Protein AF-0000000073997902 (afdb_homodimer)

Secondary structure (DSSP, 8-state):
--------PEEEEE--STHHHHHHHHTHHHHTTSEEEEEE---HHHHHHTTTS-EEEPPS--TT-HHHHHHHHHHHHHHHHHH--SEEEE--STTHHHHHHHHHHHT-EEEEE--TTSTTS--HHHHHHHHH-SEEEESSHHHHHHSTTPEE-----/--------PEEEEE--STHHHHHHHHTHHHHTTSEEEEEE---HHHHHHTTTS-EEEPPS--TT-HHHHHHHHHHHHHHHHHH--SEEEE--STTHHHHHHHHHHHT-EEEEE--TTSSSS--HHHHHHHHH-SEEEESSHHHHHHSTTPEE-----

Organism: NCBI:txid172042

Nearest PDB structures (foldseek):
  1nlm-assembly1_B  TM=8.136E-01  e=8.005E-07  Escherichia coli
  4xsu-assembly1_B  TM=6.916E-01  e=2.239E-04  Nostoc sp. PCC 7120 = FACHB-418
  6y6g-assembly1_A  TM=7.336E-01  e=2.902E-04  Salmonella enterica subsp. enterica serovar Typhimurium str. LT2
  7mi0-assembly1_A  TM=7.176E-01  e=9.308E-04  Rickettsia africae ESF-5
  5w8s-assembly1_A-2  TM=6.694E-01  e=1.206E-03  Escherichia coli BL21(DE3)

Radius of gyration: 21.23 Å; Cα contacts (8 Å, |Δi|>4): 592; chains: 2; bounding box: 56×63×50 Å

Sequence (314 aa):
MERLRKKPSKLLLVSSSGGHLKHLTATFDAWQNYERVWVSFKQPDVESALAEEKVYWAYYPTTRNVKNAIRNLFLAFKIFPRERPDVVVSAGAGVAVPFFVAAKLFRAKTLYIECYDRPTLPTMTGKMLYVLADDFNVQSDEQQKNFPDSRVIHPIFMERLRKKPSKLLLVSSSGGHLKHLTATFDAWQNYERVWVSFKQPDVESALAEEKVYWAYYPTTRNVKNAIRNLFLAFKIFPRERPDVVVSAGAGVAVPFFVAAKLFRAKTLYIECYDRPTLPTMTGKMLYVLADDFNVQSDEQQKNFPDSRVIHPIF

Foldseek 3Di:
DPPPPPQFAEEEEEAEDDPFVCLVVLVCVVDVPGHYEYEYAPDPRVCVSQVPHHYDHADPDQVVPVPSLVVLLVVLVVVCVVRVGQEYEGADDRSVLSNLVVCVVSVHAYAYEHACPPLQDDDPRLVNVLVSHPAYEYADPSNCVVVVVHHHDHDSD/DPPPPPQFAEEEEEAEDDPFVCLVVLCCVVDVPGHYEYEYAPDPRVCVSQVPHHYDHADPDQVVPVPSLVVLLVVLVVVCVVRVGQEYEGADDRSVLSNLVVCVVSVHAYAYEHACPPLQDQDPRLVNVLVSHPAYEYADPSNCVVVVVHHHDHDSD

pLDDT: mean 89.24, std 13.22, range [31.83, 98.75]

Structure (mmCIF, N/CA/C/O backbone):
data_AF-0000000073997902-model_v1
#
loop_
_entity.id
_entity.type
_entity.pdbx_description
1 polymer 'Polysaccharide biosynthesis protein CpsF'
#
loop_
_atom_site.group_PDB
_atom_site.id
_atom_site.type_symbol
_atom_site.label_atom_id
_atom_site.label_alt_id
_atom_site.label_comp_id
_atom_site.label_asym_id
_atom_site.label_entity_id
_atom_site.label_seq_id
_atom_site.pdbx_PDB_ins_code
_atom_site.Cartn_x
_atom_site.Cartn_y
_atom_site.Cartn_z
_atom_site.occupancy
_atom_site.B_iso_or_equiv
_atom_site.auth_seq_id
_atom_site.auth_comp_id
_atom_site.auth_asym_id
_atom_site.auth_atom_id
_atom_site.pdbx_PDB_model_num
ATOM 1 N N . MET A 1 1 ? 29.016 -34.5 -12.633 1 32.19 1 MET A N 1
ATOM 2 C CA . MET A 1 1 ? 28.828 -33.062 -12.367 1 32.19 1 MET A CA 1
ATOM 3 C C . MET A 1 1 ? 27.344 -32.75 -12.242 1 32.19 1 MET A C 1
ATOM 5 O O . MET A 1 1 ? 26.625 -32.656 -13.242 1 32.19 1 MET A O 1
ATOM 9 N N . GLU A 1 2 ? 26.531 -33.344 -11.328 1 35.31 2 GLU A N 1
ATOM 10 C CA . GLU A 1 2 ? 25.141 -33.562 -10.953 1 35.31 2 GLU A CA 1
ATOM 11 C C . GLU A 1 2 ? 24.344 -32.281 -10.961 1 35.31 2 GLU A C 1
ATOM 13 O O . GLU A 1 2 ? 24.75 -31.281 -10.359 1 35.31 2 GLU A O 1
ATOM 18 N N . ARG A 1 3 ? 23.734 -31.859 -12.125 1 37.12 3 ARG A N 1
ATOM 19 C CA . ARG A 1 3 ? 22.828 -30.719 -12.297 1 37.12 3 ARG A CA 1
ATOM 20 C C . ARG A 1 3 ? 22.062 -30.422 -11.008 1 37.12 3 ARG A C 1
ATOM 22 O O . ARG A 1 3 ? 21.359 -31.297 -10.484 1 37.12 3 ARG A O 1
ATOM 29 N N . LEU A 1 4 ? 22.641 -29.984 -9.953 1 45.25 4 LEU A N 1
ATOM 30 C CA . LEU A 1 4 ? 22.031 -29.625 -8.68 1 45.25 4 LEU A CA 1
ATOM 31 C C . LEU A 1 4 ? 20.562 -29.25 -8.859 1 45.25 4 LEU A C 1
ATOM 33 O O . LEU A 1 4 ? 20.266 -28.234 -9.5 1 45.25 4 LEU A O 1
ATOM 37 N N . ARG A 1 5 ? 19.672 -30.125 -9.078 1 45.62 5 ARG A N 1
ATOM 38 C CA . ARG A 1 5 ? 18.234 -30.172 -9.328 1 45.62 5 ARG A CA 1
ATOM 39 C C . ARG A 1 5 ? 17.516 -29.016 -8.641 1 45.62 5 ARG A C 1
ATOM 41 O O . ARG A 1 5 ? 17.5 -28.938 -7.41 1 45.62 5 ARG A O 1
ATOM 48 N N . LYS A 1 6 ? 17.578 -27.812 -9.078 1 50.47 6 LYS A N 1
ATOM 49 C CA . LYS A 1 6 ? 16.906 -26.609 -8.609 1 50.47 6 LYS A CA 1
ATOM 50 C C . LYS A 1 6 ? 15.5 -26.922 -8.133 1 50.47 6 LYS A C 1
ATOM 52 O O . LYS A 1 6 ? 14.75 -27.625 -8.805 1 50.47 6 LYS A O 1
ATOM 57 N N . LYS A 1 7 ? 15.312 -27.234 -6.789 1 54.41 7 LYS A N 1
ATOM 58 C CA . LYS A 1 7 ? 13.984 -27.438 -6.23 1 54.41 7 LYS A CA 1
ATOM 59 C C . LYS A 1 7 ? 12.938 -26.656 -7.02 1 54.41 7 LYS A C 1
ATOM 61 O O . LYS A 1 7 ? 13.172 -25.516 -7.41 1 54.41 7 LYS A O 1
ATOM 66 N N . PRO A 1 8 ? 12.031 -27.5 -7.512 1 64.19 8 PRO A N 1
ATOM 67 C CA . PRO A 1 8 ? 10.977 -26.828 -8.281 1 64.19 8 PRO A CA 1
ATOM 68 C C . PRO A 1 8 ? 10.438 -25.578 -7.586 1 64.19 8 PRO A C 1
ATOM 70 O O . PRO A 1 8 ? 10.359 -25.531 -6.355 1 64.19 8 PRO A O 1
ATOM 73 N N . SER A 1 9 ? 10.422 -24.5 -8.266 1 87.12 9 SER A N 1
ATOM 74 C CA . SER A 1 9 ? 9.898 -23.234 -7.758 1 87.12 9 SER A CA 1
ATOM 75 C C . SER A 1 9 ? 8.484 -23.391 -7.219 1 87.12 9 SER A C 1
ATOM 77 O O . SER A 1 9 ? 7.684 -24.156 -7.777 1 87.12 9 SER A O 1
ATOM 79 N N . LYS A 1 10 ? 8.25 -23.062 -6 1 96.88 10 LYS A N 1
ATOM 80 C CA . LYS A 1 10 ? 6.922 -23.078 -5.395 1 96.88 10 LYS A CA 1
ATOM 81 C C . LYS A 1 10 ? 6.203 -21.75 -5.605 1 96.88 10 LYS A C 1
ATOM 83 O O . LYS A 1 10 ? 6.785 -20.688 -5.387 1 96.88 10 LYS A O 1
ATOM 88 N N . LEU A 1 11 ? 4.945 -21.859 -6.051 1 97.38 11 LEU A N 1
ATOM 89 C CA . LEU A 1 11 ? 4.117 -20.703 -6.324 1 97.38 11 LEU A CA 1
ATOM 90 C C . LEU A 1 11 ? 3.104 -20.469 -5.207 1 97.38 11 LEU A C 1
ATOM 92 O O . LEU A 1 11 ? 2.516 -21.438 -4.699 1 97.38 11 LEU A O 1
ATOM 96 N N . LEU A 1 12 ? 2.996 -19.297 -4.828 1 98.25 12 LEU A N 1
ATOM 97 C CA . LEU A 1 12 ? 1.842 -18.859 -4.047 1 98.25 12 LEU A CA 1
ATOM 98 C C . LEU A 1 12 ? 0.856 -18.094 -4.922 1 98.25 12 LEU A C 1
ATOM 100 O O . LEU A 1 12 ? 1.152 -16.969 -5.367 1 98.25 12 LEU A O 1
ATOM 104 N N . LEU A 1 13 ? -0.24 -18.719 -5.18 1 97.75 13 LEU A N 1
ATOM 105 C CA . LEU A 1 13 ? -1.281 -18.094 -5.992 1 97.75 13 LEU A CA 1
ATOM 106 C C . LEU A 1 13 ? -2.33 -17.422 -5.109 1 97.75 13 LEU A C 1
ATOM 108 O O . LEU A 1 13 ? -2.939 -18.078 -4.258 1 97.75 13 LEU A O 1
ATOM 112 N N . VAL A 1 14 ? -2.502 -16.109 -5.297 1 98.12 14 VAL A N 1
ATOM 113 C CA . VAL A 1 14 ? -3.408 -15.328 -4.457 1 98.12 14 VAL A CA 1
ATOM 114 C C . VAL A 1 14 ? -4.539 -14.758 -5.309 1 98.12 14 VAL A C 1
ATOM 116 O O . VAL A 1 14 ? -4.293 -14.062 -6.297 1 98.12 14 VAL A O 1
ATOM 119 N N . SER A 1 15 ? -5.734 -15.047 -4.949 1 95.75 15 SER A N 1
ATOM 120 C CA . SER A 1 15 ? -6.852 -14.562 -5.758 1 95.75 15 SER A CA 1
ATOM 121 C C . SER A 1 15 ? -8.109 -14.383 -4.91 1 95.75 15 SER A C 1
ATOM 123 O O . SER A 1 15 ? -8.297 -15.094 -3.918 1 95.75 15 SER A O 1
ATOM 125 N N . SER A 1 16 ? -8.891 -13.375 -5.375 1 94.44 16 SER A N 1
ATOM 126 C CA . SER A 1 16 ? -10.266 -13.352 -4.895 1 94.44 16 SER A CA 1
ATOM 127 C C . SER A 1 16 ? -11.133 -14.352 -5.645 1 94.44 16 SER A C 1
ATOM 129 O O . SER A 1 16 ? -10.617 -15.219 -6.355 1 94.44 16 SER A O 1
ATOM 131 N N . SER A 1 17 ? -12.422 -14.297 -5.426 1 94.25 17 SER A N 1
ATOM 132 C CA . SER A 1 17 ? -13.359 -15.18 -6.113 1 94.25 17 SER A CA 1
ATOM 133 C C . SER A 1 17 ? -13.719 -14.641 -7.492 1 94.25 17 SER A C 1
ATOM 135 O O . SER A 1 17 ? -13.188 -13.617 -7.922 1 94.25 17 SER A O 1
ATOM 137 N N . GLY A 1 18 ? -14.492 -15.367 -8.25 1 92.44 18 GLY A N 1
ATOM 138 C CA . GLY A 1 18 ? -15.07 -14.867 -9.477 1 92.44 18 GLY A CA 1
ATOM 139 C C . GLY A 1 18 ? -14.07 -14.75 -10.609 1 92.44 18 GLY A C 1
ATOM 140 O O . GLY A 1 18 ? -13.336 -15.703 -10.898 1 92.44 18 GLY A O 1
ATOM 141 N N . GLY A 1 19 ? -14.117 -13.625 -11.281 1 90.5 19 GLY A N 1
ATOM 142 C CA . GLY A 1 19 ? -13.281 -13.391 -12.453 1 90.5 19 GLY A CA 1
ATOM 143 C C . GLY A 1 19 ? -11.797 -13.469 -12.148 1 90.5 19 GLY A C 1
ATOM 144 O O . GLY A 1 19 ? -11.016 -13.969 -12.961 1 90.5 19 GLY A O 1
ATOM 145 N N . HIS A 1 20 ? -11.398 -12.984 -11.008 1 91.69 20 HIS A N 1
ATOM 146 C CA . HIS A 1 20 ? -9.992 -13.039 -10.617 1 91.69 20 HIS A CA 1
ATOM 147 C C . HIS A 1 20 ? -9.516 -14.484 -10.469 1 91.69 20 HIS A C 1
ATOM 149 O O . HIS A 1 20 ? -8.406 -14.82 -10.891 1 91.69 20 HIS A O 1
ATOM 155 N N . LEU A 1 21 ? -10.305 -15.281 -9.898 1 94.56 21 LEU A N 1
ATOM 156 C CA . LEU A 1 21 ? -9.992 -16.703 -9.781 1 94.56 21 LEU A CA 1
ATOM 157 C C . LEU A 1 21 ? -9.914 -17.344 -11.156 1 94.56 21 LEU A C 1
ATOM 159 O O . LEU A 1 21 ? -8.992 -18.125 -11.43 1 94.56 21 LEU A O 1
ATOM 163 N N . LYS A 1 22 ? -10.836 -16.969 -11.984 1 92.69 22 LYS A N 1
ATOM 164 C CA . LYS A 1 22 ? -10.883 -17.547 -13.328 1 92.69 22 LYS A CA 1
ATOM 165 C C . LYS A 1 22 ? -9.633 -17.203 -14.125 1 92.69 22 LYS A C 1
ATOM 167 O O . LYS A 1 22 ? -9.133 -18.016 -14.898 1 92.69 22 LYS A O 1
ATOM 172 N N . HIS A 1 23 ? -9.125 -16.062 -13.969 1 92 23 HIS A N 1
ATOM 173 C CA . HIS A 1 23 ? -7.902 -15.648 -14.656 1 92 23 HIS A CA 1
ATOM 174 C C . HIS A 1 23 ? -6.738 -16.562 -14.297 1 92 23 HIS A C 1
ATOM 176 O O . HIS A 1 23 ? -5.969 -16.969 -15.18 1 92 23 HIS A O 1
ATOM 182 N N . LEU A 1 24 ? -6.605 -16.906 -12.984 1 92.94 24 LEU A N 1
ATOM 183 C CA . LEU A 1 24 ? -5.488 -17.734 -12.547 1 92.94 24 LEU A CA 1
ATOM 184 C C . LEU A 1 24 ? -5.73 -19.203 -12.898 1 92.94 24 LEU A C 1
ATOM 186 O O . LEU A 1 24 ? -4.797 -19.922 -13.266 1 92.94 24 LEU A O 1
ATOM 190 N N . THR A 1 25 ? -6.977 -19.609 -12.852 1 92.44 25 THR A N 1
ATOM 191 C CA . THR A 1 25 ? -7.258 -21 -13.156 1 92.44 25 THR A CA 1
ATOM 192 C C . THR A 1 25 ? -7.191 -21.25 -14.656 1 92.44 25 THR A C 1
ATOM 194 O O . THR A 1 25 ? -6.844 -22.359 -15.094 1 92.44 25 THR A O 1
ATOM 197 N N . ALA A 1 26 ? -7.473 -20.188 -15.406 1 89.38 26 ALA A N 1
ATOM 198 C CA . ALA A 1 26 ? -7.41 -20.312 -16.859 1 89.38 26 ALA A CA 1
ATOM 199 C C . ALA A 1 26 ? -5.969 -20.453 -17.344 1 89.38 26 ALA A C 1
ATOM 201 O O . ALA A 1 26 ? -5.723 -20.922 -18.453 1 89.38 26 ALA A O 1
ATOM 202 N N . THR A 1 27 ? -5.059 -20 -16.562 1 84.5 27 THR A N 1
ATOM 203 C CA . THR A 1 27 ? -3.646 -20.125 -16.922 1 84.5 27 THR A CA 1
ATOM 204 C C . THR A 1 27 ? -3.006 -21.312 -16.203 1 84.5 27 THR A C 1
ATOM 206 O O . THR A 1 27 ? -1.801 -21.312 -15.945 1 84.5 27 THR A O 1
ATOM 209 N N . PHE A 1 28 ? -3.762 -22.203 -15.906 1 80.81 28 PHE A N 1
ATOM 210 C CA . PHE A 1 28 ? -3.389 -23.391 -15.156 1 80.81 28 PHE A CA 1
ATOM 211 C C . PHE A 1 28 ? -2.201 -24.094 -15.812 1 80.81 28 PHE A C 1
ATOM 213 O O . PHE A 1 28 ? -1.287 -24.547 -15.125 1 80.81 28 PHE A O 1
ATOM 220 N N . ASP A 1 29 ? -2.168 -24.078 -17.078 1 81.94 29 ASP A N 1
ATOM 221 C CA . ASP A 1 29 ? -1.118 -24.766 -17.812 1 81.94 29 ASP A CA 1
ATOM 222 C C . ASP A 1 29 ? 0.25 -24.156 -17.547 1 81.94 29 ASP A C 1
ATOM 224 O O . ASP A 1 29 ? 1.272 -24.828 -17.609 1 81.94 29 ASP A O 1
ATOM 228 N N . ALA A 1 30 ? 0.181 -22.938 -17.141 1 80.69 30 ALA A N 1
ATOM 229 C CA . ALA A 1 30 ? 1.434 -22.219 -16.922 1 80.69 30 ALA A CA 1
ATOM 230 C C . ALA A 1 30 ? 2.064 -22.625 -15.594 1 80.69 30 ALA A C 1
ATOM 232 O O . ALA A 1 30 ? 3.275 -22.484 -15.398 1 80.69 30 ALA A O 1
ATOM 233 N N . TRP A 1 31 ? 1.226 -23.172 -14.719 1 81.31 31 TRP A N 1
ATOM 234 C CA . TRP A 1 31 ? 1.831 -23.391 -13.414 1 81.31 31 TRP A CA 1
ATOM 235 C C . TRP A 1 31 ? 1.449 -24.766 -12.867 1 81.31 31 TRP A C 1
ATOM 237 O O . TRP A 1 31 ? 1.813 -25.125 -11.742 1 81.31 31 TRP A O 1
ATOM 247 N N . GLN A 1 32 ? 0.83 -25.562 -13.617 1 82.31 32 GLN A N 1
ATOM 248 C CA . GLN A 1 32 ? 0.367 -26.859 -13.133 1 82.31 32 GLN A CA 1
ATOM 249 C C . GLN A 1 32 ? 1.541 -27.734 -12.711 1 82.31 32 GLN A C 1
ATOM 251 O O . GLN A 1 32 ? 1.395 -28.609 -11.852 1 82.31 32 GLN A O 1
ATOM 256 N N . ASN A 1 33 ? 2.701 -27.453 -13.195 1 85.62 33 ASN A N 1
ATOM 257 C CA . ASN A 1 33 ? 3.85 -28.297 -12.898 1 85.62 33 ASN A CA 1
ATOM 258 C C . ASN A 1 33 ? 4.652 -27.766 -11.719 1 85.62 33 ASN A C 1
ATOM 260 O O . ASN A 1 33 ? 5.629 -28.375 -11.289 1 85.62 33 ASN A O 1
ATOM 264 N N . TYR A 1 34 ? 4.227 -26.766 -11.227 1 90.88 34 TYR A N 1
ATOM 265 C CA . TYR A 1 34 ? 4.887 -26.203 -10.055 1 90.88 34 TYR A CA 1
ATOM 266 C C . TYR A 1 34 ? 4.219 -26.672 -8.773 1 90.88 34 TYR A C 1
ATOM 268 O O . TYR A 1 34 ? 3.02 -26.969 -8.758 1 90.88 34 TYR A O 1
ATOM 276 N N . GLU A 1 35 ? 5.094 -26.875 -7.832 1 94.81 35 GLU A N 1
ATOM 277 C CA . GLU A 1 35 ? 4.473 -26.859 -6.512 1 94.81 35 GLU A CA 1
ATOM 278 C C . GLU A 1 35 ? 3.736 -25.547 -6.262 1 94.81 35 GLU A C 1
ATOM 280 O O . GLU A 1 35 ? 4.219 -24.469 -6.637 1 94.81 35 GLU A O 1
ATOM 285 N N . ARG A 1 36 ? 2.494 -25.734 -5.723 1 95.62 36 ARG A N 1
ATOM 286 C CA . ARG A 1 36 ? 1.741 -24.5 -5.566 1 95.62 36 ARG A CA 1
ATOM 287 C C . ARG A 1 36 ? 0.861 -24.547 -4.32 1 95.62 36 ARG A C 1
ATOM 289 O O . ARG A 1 36 ? 0.484 -25.625 -3.863 1 95.62 36 ARG A O 1
ATOM 296 N N . VAL A 1 37 ? 0.649 -23.391 -3.812 1 97.5 37 VAL A N 1
ATOM 297 C CA . VAL A 1 37 ? -0.318 -23.172 -2.742 1 97.5 37 VAL A CA 1
ATOM 298 C C . VAL A 1 37 ? -1.174 -21.953 -3.068 1 97.5 37 VAL A C 1
ATOM 300 O O . VAL A 1 37 ? -0.708 -21.016 -3.723 1 97.5 37 VAL A O 1
ATOM 303 N N . TRP A 1 38 ? -2.412 -22.016 -2.592 1 97.88 38 TRP A N 1
ATOM 304 C CA . TRP A 1 38 ? -3.355 -20.953 -2.904 1 97.88 38 TRP A CA 1
ATOM 305 C C . TRP A 1 38 ? -3.725 -20.172 -1.65 1 97.88 38 TRP A C 1
ATOM 307 O O . TRP A 1 38 ? -3.719 -20.719 -0.544 1 97.88 38 TRP A O 1
ATOM 317 N N . VAL A 1 39 ? -4 -18.922 -1.851 1 98.69 39 VAL A N 1
ATOM 318 C CA . VAL A 1 39 ? -4.691 -18.094 -0.874 1 98.69 39 VAL A CA 1
ATOM 319 C C . VAL A 1 39 ? -5.934 -17.469 -1.512 1 98.69 39 VAL A C 1
ATOM 321 O O . VAL A 1 39 ? -5.848 -16.844 -2.574 1 98.69 39 VAL A O 1
ATOM 324 N N . SER A 1 40 ? -7.027 -17.672 -0.916 1 98.38 40 SER A N 1
ATOM 325 C CA . SER A 1 40 ? -8.273 -17.109 -1.413 1 98.38 40 SER A CA 1
ATOM 326 C C . SER A 1 40 ? -9.328 -17.031 -0.314 1 98.38 40 SER A C 1
ATOM 328 O O . SER A 1 40 ? -9 -17.094 0.873 1 98.38 40 SER A O 1
ATOM 330 N N . PHE A 1 41 ? -10.586 -16.719 -0.723 1 98.12 41 PHE A N 1
ATOM 331 C CA . PHE A 1 41 ? -11.695 -16.625 0.225 1 98.12 41 PHE A CA 1
ATOM 332 C C . PHE A 1 41 ? -12.484 -17.922 0.259 1 98.12 41 PHE A C 1
ATOM 334 O O . PHE A 1 41 ? -12.727 -18.531 -0.783 1 98.12 41 PHE A O 1
ATOM 341 N N . LYS A 1 42 ? -12.883 -18.203 1.438 1 97.75 42 LYS A N 1
ATOM 342 C CA . LYS A 1 42 ? -13.688 -19.422 1.574 1 97.75 42 LYS A CA 1
ATOM 343 C C . LYS A 1 42 ? -15.109 -19.188 1.059 1 97.75 42 LYS A C 1
ATOM 345 O O . LYS A 1 42 ? -16.016 -18.906 1.838 1 97.75 42 LYS A O 1
ATOM 350 N N . GLN A 1 43 ? -15.305 -19.25 -0.164 1 97.19 43 GLN A N 1
ATOM 351 C CA . GLN A 1 43 ? -16.578 -19.125 -0.861 1 97.19 43 GLN A CA 1
ATOM 352 C C . GLN A 1 43 ? -16.859 -20.359 -1.709 1 97.19 43 GLN A C 1
ATOM 354 O O . GLN A 1 43 ? -15.938 -21.062 -2.139 1 97.19 43 GLN A O 1
ATOM 359 N N . PRO A 1 44 ? -18.109 -20.641 -1.885 1 96.56 44 PRO A N 1
ATOM 360 C CA . PRO A 1 44 ? -18.469 -21.891 -2.561 1 96.56 44 PRO A CA 1
ATOM 361 C C . PRO A 1 44 ? -17.781 -22.062 -3.914 1 96.56 44 PRO A C 1
ATOM 363 O O . PRO A 1 44 ? -17.297 -23.141 -4.234 1 96.56 44 PRO A O 1
ATOM 366 N N . ASP A 1 45 ? -17.766 -21.062 -4.711 1 95.75 45 ASP A N 1
ATOM 367 C CA . ASP A 1 45 ? -17.141 -21.141 -6.031 1 95.75 45 ASP A CA 1
ATOM 368 C C . ASP A 1 45 ? -15.648 -21.406 -5.922 1 95.75 45 ASP A C 1
ATOM 370 O O . ASP A 1 45 ? -15.078 -22.156 -6.719 1 95.75 45 ASP A O 1
ATOM 374 N N . VAL A 1 46 ? -15.039 -20.812 -4.973 1 97.56 46 VAL A N 1
ATOM 375 C CA . VAL A 1 46 ? -13.609 -20.969 -4.766 1 97.56 46 VAL A CA 1
ATOM 376 C C . VAL A 1 46 ? -13.32 -22.391 -4.254 1 97.56 46 VAL A C 1
ATOM 378 O O . VAL A 1 46 ? -12.422 -23.062 -4.758 1 97.56 46 VAL A O 1
ATOM 381 N N . GLU A 1 47 ? -14.102 -22.812 -3.271 1 97.88 47 GLU A N 1
ATOM 382 C CA . GLU A 1 47 ? -13.93 -24.156 -2.709 1 97.88 47 GLU A CA 1
ATOM 383 C C . GLU A 1 47 ? -14.055 -25.219 -3.785 1 97.88 47 GLU A C 1
ATOM 385 O O . GLU A 1 47 ? -13.305 -26.203 -3.787 1 97.88 47 GLU A O 1
ATOM 390 N N . SER A 1 48 ? -14.969 -24.969 -4.609 1 97 48 SER A N 1
ATOM 391 C CA . SER A 1 48 ? -15.18 -25.922 -5.691 1 97 48 SER A CA 1
ATOM 392 C C . SER A 1 48 ? -14.023 -25.906 -6.68 1 97 48 SER A C 1
ATOM 394 O O . SER A 1 48 ? -13.516 -26.969 -7.066 1 97 48 SER A O 1
ATOM 396 N N . ALA A 1 49 ? -13.609 -24.812 -7.102 1 96.06 49 ALA A N 1
ATOM 397 C CA . ALA A 1 49 ? -12.57 -24.656 -8.117 1 96.06 49 ALA A CA 1
ATOM 398 C C . ALA A 1 49 ? -11.227 -25.156 -7.613 1 96.06 49 ALA A C 1
ATOM 400 O O . ALA A 1 49 ? -10.414 -25.672 -8.391 1 96.06 49 ALA A O 1
ATOM 401 N N . LEU A 1 50 ? -11.047 -25.031 -6.262 1 96.81 50 LEU A N 1
ATOM 402 C CA . LEU A 1 50 ? -9.742 -25.359 -5.695 1 96.81 50 LEU A CA 1
ATOM 403 C C . LEU A 1 50 ? -9.828 -26.578 -4.793 1 96.81 50 LEU A C 1
ATOM 405 O O . LEU A 1 50 ? -9.055 -26.719 -3.844 1 96.81 50 LEU A O 1
ATOM 409 N N . ALA A 1 51 ? -10.719 -27.453 -5.094 1 96.62 51 ALA A N 1
ATOM 410 C CA . ALA A 1 51 ? -11.023 -28.609 -4.25 1 96.62 51 ALA A CA 1
ATOM 411 C C . ALA A 1 51 ? -9.805 -29.516 -4.094 1 96.62 51 ALA A C 1
ATOM 413 O O . ALA A 1 51 ? -9.617 -30.125 -3.045 1 96.62 51 ALA A O 1
ATOM 414 N N . GLU A 1 52 ? -8.87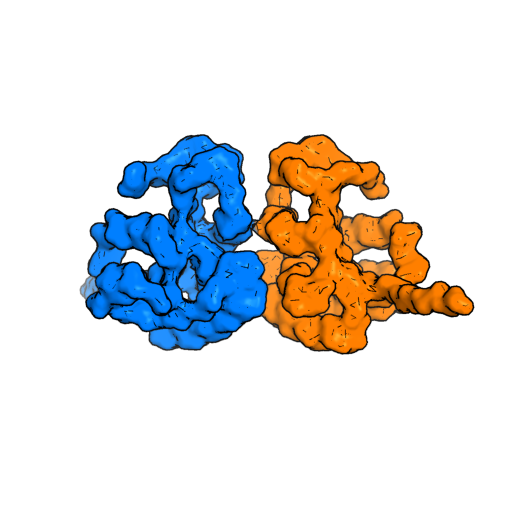5 -29.594 -5.047 1 94.5 52 GLU A N 1
ATOM 415 C CA . GLU A 1 52 ? -7.734 -30.5 -5.02 1 94.5 52 GLU A CA 1
ATOM 416 C C . GLU A 1 52 ? -6.438 -29.734 -4.734 1 94.5 52 GLU A C 1
ATOM 418 O O . GLU A 1 52 ? -5.344 -30.281 -4.934 1 94.5 52 GLU A O 1
ATOM 423 N N . GLU A 1 53 ? -6.586 -28.531 -4.379 1 96.62 53 GLU A N 1
ATOM 424 C CA . GLU A 1 53 ? -5.422 -27.672 -4.137 1 96.62 53 GLU A CA 1
ATOM 425 C C . GLU A 1 53 ? -5.223 -27.422 -2.643 1 96.62 53 GLU A C 1
ATOM 427 O O . GLU A 1 53 ? -6.16 -27.562 -1.854 1 96.62 53 GLU A O 1
ATOM 432 N N . LYS A 1 54 ? -4.043 -27.188 -2.262 1 97.38 54 LYS A N 1
ATOM 433 C CA . LYS A 1 54 ? -3.779 -26.672 -0.923 1 97.38 54 LYS A CA 1
ATOM 434 C C . LYS A 1 54 ? -4.125 -25.188 -0.834 1 97.38 54 LYS A C 1
ATOM 436 O O . LYS A 1 54 ? -3.555 -24.359 -1.557 1 97.38 54 LYS A O 1
ATOM 441 N N . VAL A 1 55 ? -5.047 -24.844 0.094 1 98.5 55 VAL A N 1
ATOM 442 C CA . VAL A 1 55 ? -5.555 -23.469 0.122 1 98.5 55 VAL A CA 1
ATOM 443 C C . VAL A 1 55 ? -5.492 -22.938 1.548 1 98.5 55 VAL A C 1
ATOM 445 O O . VAL A 1 55 ? -5.875 -23.625 2.498 1 98.5 55 VAL A O 1
ATOM 448 N N . TYR A 1 56 ? -4.969 -21.812 1.735 1 98.75 56 TYR A N 1
ATOM 449 C CA . TYR A 1 56 ? -5.156 -21 2.932 1 98.75 56 TYR A CA 1
ATOM 450 C C . TYR A 1 56 ? -6.285 -19.984 2.736 1 98.75 56 TYR A C 1
ATOM 452 O O . TYR A 1 56 ? -6.359 -19.328 1.699 1 98.75 56 TYR A O 1
ATOM 460 N N . TRP A 1 57 ? -7.09 -19.859 3.68 1 98.75 57 TRP A N 1
ATOM 461 C CA . TRP A 1 57 ? -8.242 -18.984 3.564 1 98.75 57 TRP A CA 1
ATOM 462 C C . TRP A 1 57 ? -7.945 -17.609 4.16 1 98.75 57 TRP A C 1
ATOM 464 O O . TRP A 1 57 ? -7.66 -17.484 5.352 1 98.75 57 TRP A O 1
ATOM 474 N N . ALA A 1 58 ? -8.055 -16.625 3.33 1 98.44 58 ALA A N 1
ATOM 475 C CA . ALA A 1 58 ? -7.816 -15.242 3.752 1 98.44 58 ALA A CA 1
ATOM 476 C C . ALA A 1 58 ? -9.07 -14.633 4.375 1 98.44 58 ALA A C 1
ATOM 478 O O . ALA A 1 58 ? -10.172 -15.164 4.203 1 98.44 58 ALA A O 1
ATOM 479 N N . TYR A 1 59 ? -8.852 -13.539 5.086 1 97.94 59 TYR A N 1
ATOM 480 C CA . TYR A 1 59 ? -9.961 -12.797 5.676 1 97.94 59 TYR A CA 1
ATOM 481 C C . TYR A 1 59 ? -10.703 -11.992 4.617 1 97.94 59 TYR A C 1
ATOM 483 O O . TYR A 1 59 ? -10.086 -11.258 3.84 1 97.94 59 TYR A O 1
ATOM 491 N N . TYR A 1 60 ? -11.961 -12.141 4.527 1 95.5 60 TYR A N 1
ATOM 492 C CA . TYR A 1 60 ? -12.844 -11.508 3.551 1 95.5 60 TYR A CA 1
ATOM 493 C C . TYR A 1 60 ? -13.742 -10.469 4.219 1 95.5 60 TYR A C 1
ATOM 495 O O . TYR A 1 60 ? -14.211 -10.68 5.34 1 95.5 60 TYR A O 1
ATOM 503 N N . PRO A 1 61 ? -14.047 -9.367 3.533 1 92.44 61 PRO A N 1
ATOM 504 C CA . PRO A 1 61 ? -13.477 -8.867 2.283 1 92.44 61 PRO A CA 1
ATOM 505 C C . PRO A 1 61 ? -12.195 -8.062 2.5 1 92.44 61 PRO A C 1
ATOM 507 O O . PRO A 1 61 ? -11.945 -7.57 3.604 1 92.44 61 PRO A O 1
ATOM 510 N N . THR A 1 62 ? -11.32 -8.078 1.498 1 91.38 62 THR A N 1
ATOM 511 C CA . THR A 1 62 ? -10.094 -7.309 1.648 1 91.38 62 THR A CA 1
ATOM 512 C C . THR A 1 62 ? -10.172 -6.004 0.859 1 91.38 62 THR A C 1
ATOM 514 O O . THR A 1 62 ? -9.484 -5.031 1.188 1 91.38 62 THR A O 1
ATOM 517 N N . THR A 1 63 ? -10.953 -5.988 -0.17 1 83.12 63 THR A N 1
ATOM 518 C CA . THR A 1 63 ? -11.086 -4.781 -0.975 1 83.12 63 THR A CA 1
ATOM 519 C C . THR A 1 63 ? -11.648 -3.633 -0.138 1 83.12 63 THR A C 1
ATOM 521 O O . THR A 1 63 ? -12.695 -3.777 0.498 1 83.12 63 THR A O 1
ATOM 524 N N . ARG A 1 64 ? -10.891 -2.561 -0.118 1 80.38 64 ARG A N 1
ATOM 525 C CA . ARG A 1 64 ? -11.266 -1.354 0.611 1 80.38 64 ARG A CA 1
ATOM 526 C C . ARG A 1 64 ? -11.461 -1.648 2.096 1 80.38 64 ARG A C 1
ATOM 528 O O . ARG A 1 64 ? -12.258 -0.995 2.764 1 80.38 64 ARG A O 1
ATOM 535 N N . ASN A 1 65 ? -10.914 -2.748 2.545 1 91.06 65 ASN A N 1
ATOM 536 C CA . ASN A 1 65 ? -10.953 -3.127 3.953 1 91.06 65 ASN A CA 1
ATOM 537 C C . ASN A 1 65 ? -9.555 -3.244 4.547 1 91.06 65 ASN A C 1
ATOM 539 O O . ASN A 1 65 ? -8.945 -4.316 4.508 1 91.06 65 ASN A O 1
ATOM 543 N N . VAL A 1 66 ? -9.156 -2.184 5.176 1 91.56 66 VAL A N 1
ATOM 544 C CA . VAL A 1 66 ? -7.789 -2.082 5.672 1 91.56 66 VAL A CA 1
ATOM 545 C C . VAL A 1 66 ? -7.594 -3.037 6.848 1 91.56 66 VAL A C 1
ATOM 547 O O . VAL A 1 66 ? -6.527 -3.643 6.992 1 91.56 66 VAL A O 1
ATOM 550 N N . LYS A 1 67 ? -8.633 -3.141 7.648 1 94.25 67 LYS A N 1
ATOM 551 C CA . LYS A 1 67 ? -8.555 -4.059 8.781 1 94.25 67 LYS A CA 1
ATOM 552 C C . LYS A 1 67 ? -8.234 -5.477 8.32 1 94.25 67 LYS A C 1
ATOM 554 O O . LYS A 1 67 ? -7.297 -6.102 8.82 1 94.25 67 LYS A O 1
ATOM 559 N N . ASN A 1 68 ? -8.953 -5.895 7.352 1 96.75 68 ASN A N 1
ATOM 560 C CA . ASN A 1 68 ? -8.734 -7.246 6.844 1 96.75 68 ASN A CA 1
ATOM 561 C C . ASN A 1 68 ? -7.434 -7.336 6.051 1 96.75 68 ASN A C 1
ATOM 563 O O . ASN A 1 68 ? -6.793 -8.391 6.012 1 96.75 68 ASN A O 1
ATOM 567 N N . ALA A 1 69 ? -7.012 -6.207 5.398 1 95.25 69 ALA A N 1
ATOM 568 C CA . ALA A 1 69 ? -5.711 -6.195 4.73 1 95.25 69 ALA A CA 1
ATOM 569 C C . ALA A 1 69 ? -4.582 -6.438 5.727 1 95.25 69 ALA A C 1
ATOM 571 O O . ALA A 1 69 ? -3.654 -7.199 5.453 1 95.25 69 ALA A O 1
ATOM 572 N N . ILE A 1 70 ? -4.711 -5.867 6.879 1 94.88 70 ILE A N 1
ATOM 573 C CA . ILE A 1 70 ? -3.697 -6.016 7.922 1 94.88 70 ILE A CA 1
ATOM 574 C C . ILE A 1 70 ? -3.73 -7.438 8.477 1 94.88 70 ILE A C 1
ATOM 576 O O . ILE A 1 70 ? -2.684 -8.055 8.672 1 94.88 70 ILE A O 1
ATOM 580 N N . ARG A 1 71 ? -4.898 -7.938 8.703 1 97 71 ARG A N 1
ATOM 581 C CA . ARG A 1 71 ? -5.02 -9.32 9.148 1 97 71 ARG A CA 1
ATOM 582 C C . ARG A 1 71 ? -4.395 -10.281 8.141 1 97 71 ARG A C 1
ATOM 584 O O . ARG A 1 71 ? -3.736 -11.25 8.523 1 97 71 ARG A O 1
ATOM 591 N N . ASN A 1 72 ? -4.648 -10 6.898 1 98.12 72 ASN A N 1
ATOM 592 C CA . ASN A 1 72 ? -4.109 -10.867 5.855 1 98.12 72 ASN A CA 1
ATOM 593 C C . ASN A 1 72 ? -2.596 -10.703 5.723 1 98.12 72 ASN A C 1
ATOM 595 O O . ASN A 1 72 ? -1.91 -11.617 5.262 1 98.12 72 ASN A O 1
ATOM 599 N N . LEU A 1 73 ? -2.08 -9.547 6.082 1 97.19 73 LEU A N 1
ATOM 600 C CA . LEU A 1 73 ? -0.629 -9.406 6.164 1 97.19 73 LEU A CA 1
ATOM 601 C C . LEU A 1 73 ? -0.049 -10.352 7.211 1 97.19 73 LEU A C 1
ATOM 603 O O . LEU A 1 73 ? 0.97 -11 6.973 1 97.19 73 LEU A O 1
ATOM 607 N N . PHE A 1 74 ? -0.706 -10.453 8.312 1 97 74 PHE A N 1
ATOM 608 C CA . PHE A 1 74 ? -0.262 -11.367 9.352 1 97 74 PHE A CA 1
ATOM 609 C C . PHE A 1 74 ? -0.402 -12.82 8.898 1 97 74 PHE A C 1
ATOM 611 O O . PHE A 1 74 ? 0.439 -13.656 9.219 1 97 74 PHE A O 1
ATOM 618 N N . LEU A 1 75 ? -1.483 -13.023 8.164 1 98.5 75 LEU A N 1
ATOM 619 C CA . LEU A 1 75 ? -1.639 -14.352 7.582 1 98.5 75 LEU A CA 1
ATOM 620 C C . LEU A 1 75 ? -0.478 -14.664 6.645 1 98.5 75 LEU A C 1
ATOM 622 O O . LEU A 1 75 ? 0.059 -15.773 6.672 1 98.5 75 LEU A O 1
ATOM 626 N N . ALA A 1 76 ? -0.097 -13.703 5.855 1 98.62 76 ALA A N 1
ATOM 627 C CA . ALA A 1 76 ? 1.042 -13.875 4.957 1 98.62 76 ALA A CA 1
ATOM 628 C C . ALA A 1 76 ? 2.312 -14.195 5.738 1 98.62 76 ALA A C 1
ATOM 630 O O . ALA A 1 76 ? 3.082 -15.078 5.352 1 98.62 76 ALA A O 1
ATOM 631 N N . PHE A 1 77 ? 2.525 -13.578 6.887 1 97.44 77 PHE A N 1
ATOM 632 C CA . PHE A 1 77 ? 3.713 -13.773 7.711 1 97.44 77 PHE A CA 1
ATOM 633 C C . PHE A 1 77 ? 3.732 -15.18 8.297 1 97.44 77 PHE A C 1
ATOM 635 O O . PHE A 1 77 ? 4.797 -15.711 8.625 1 97.44 77 PHE A O 1
ATOM 642 N N . LYS A 1 78 ? 2.59 -15.703 8.398 1 98.25 78 LYS A N 1
ATOM 643 C CA . LYS A 1 78 ? 2.502 -17.078 8.859 1 98.25 78 LYS A CA 1
ATOM 644 C C . LYS A 1 78 ? 2.77 -18.062 7.727 1 98.25 78 LYS A C 1
ATOM 646 O O . LYS A 1 78 ? 3.436 -19.078 7.922 1 98.25 78 LYS A O 1
ATOM 651 N N . ILE A 1 79 ? 2.334 -17.75 6.527 1 98.62 79 ILE A N 1
ATOM 652 C CA . ILE A 1 79 ? 2.365 -18.656 5.383 1 98.62 79 ILE A CA 1
ATOM 653 C C . ILE A 1 79 ? 3.773 -18.688 4.793 1 98.62 79 ILE A C 1
ATOM 655 O O . ILE A 1 79 ? 4.277 -19.766 4.438 1 98.62 79 ILE A O 1
ATOM 659 N N . PHE A 1 80 ? 4.43 -17.578 4.691 1 98.44 80 PHE A N 1
ATOM 660 C CA . PHE A 1 80 ? 5.68 -17.453 3.949 1 98.44 80 PHE A CA 1
ATOM 661 C C . PHE A 1 80 ? 6.77 -18.328 4.578 1 98.44 80 PHE A C 1
ATOM 663 O O . PHE A 1 80 ? 7.43 -19.094 3.887 1 98.44 80 PHE A O 1
ATOM 670 N N . PRO A 1 81 ? 6.902 -18.266 5.961 1 97.88 81 PRO A N 1
ATOM 671 C CA . PRO A 1 81 ? 7.945 -19.125 6.539 1 97.88 81 PRO A CA 1
ATOM 672 C C . PRO A 1 81 ? 7.613 -20.609 6.434 1 97.88 81 PRO A C 1
ATOM 674 O O . PRO A 1 81 ? 8.523 -21.438 6.395 1 97.88 81 PRO A O 1
ATOM 677 N N . ARG A 1 82 ? 6.375 -20.922 6.328 1 97.88 82 ARG A N 1
ATOM 678 C CA . ARG A 1 82 ? 5.93 -22.312 6.262 1 97.88 82 ARG A CA 1
ATOM 679 C C . ARG A 1 82 ? 6.059 -22.859 4.844 1 97.88 82 ARG A C 1
ATOM 681 O O . ARG A 1 82 ? 6.555 -23.969 4.641 1 97.88 82 ARG A O 1
ATOM 688 N N . GLU A 1 83 ? 5.664 -22.078 3.871 1 98.06 83 GLU A N 1
ATOM 689 C CA . GLU A 1 83 ? 5.559 -22.562 2.496 1 98.06 83 GLU A CA 1
ATOM 690 C C . GLU A 1 83 ? 6.777 -22.156 1.674 1 98.06 83 GLU A C 1
ATOM 692 O O . GLU A 1 83 ? 7.082 -22.781 0.659 1 98.06 83 GLU A O 1
ATOM 697 N N . ARG A 1 84 ? 7.391 -21.094 2.006 1 97.56 84 ARG A N 1
ATOM 698 C CA . ARG A 1 84 ? 8.594 -20.578 1.354 1 97.56 84 ARG A CA 1
ATOM 699 C C . ARG A 1 84 ? 8.398 -20.484 -0.156 1 97.56 84 ARG A C 1
ATOM 701 O O . ARG A 1 84 ? 9.203 -21.016 -0.923 1 97.56 84 ARG A O 1
ATOM 708 N N . PRO A 1 85 ? 7.387 -19.812 -0.571 1 97.94 85 PRO A N 1
ATOM 709 C CA . PRO A 1 85 ? 7.188 -19.688 -2.016 1 97.94 85 PRO A CA 1
ATOM 710 C C . PRO A 1 85 ? 8.289 -18.875 -2.691 1 97.94 85 PRO A C 1
ATOM 712 O O . PRO A 1 85 ? 8.82 -17.938 -2.096 1 97.94 85 PRO A O 1
ATOM 715 N N . ASP A 1 86 ? 8.578 -19.219 -3.932 1 97.12 86 ASP A N 1
ATOM 716 C CA . ASP A 1 86 ? 9.555 -18.5 -4.734 1 97.12 86 ASP A CA 1
ATOM 717 C C . ASP A 1 86 ? 8.898 -17.312 -5.453 1 97.12 86 ASP A C 1
ATOM 719 O O . ASP A 1 86 ? 9.547 -16.281 -5.68 1 97.12 86 ASP A O 1
ATOM 723 N N . VAL A 1 87 ? 7.66 -17.5 -5.781 1 97 87 VAL A N 1
ATOM 724 C CA . VAL A 1 87 ? 6.945 -16.484 -6.566 1 97 87 VAL A CA 1
ATOM 725 C C . VAL A 1 87 ? 5.516 -16.359 -6.055 1 97 87 VAL A C 1
ATOM 727 O O . VAL A 1 87 ? 4.855 -17.359 -5.766 1 97 87 VAL A O 1
ATOM 730 N N . VAL A 1 88 ? 5.082 -15.18 -5.867 1 98.06 88 VAL A N 1
ATOM 731 C CA . VAL A 1 88 ? 3.68 -14.875 -5.613 1 98.06 88 VAL A CA 1
ATOM 732 C C . VAL A 1 88 ? 3.014 -14.398 -6.902 1 98.06 88 VAL A C 1
ATOM 734 O O . VAL A 1 88 ? 3.523 -13.492 -7.57 1 98.06 88 VAL A O 1
ATOM 737 N N . VAL A 1 89 ? 1.922 -15.023 -7.246 1 96.94 89 VAL A N 1
ATOM 738 C CA . VAL A 1 89 ? 1.192 -14.688 -8.461 1 96.94 89 VAL A CA 1
ATOM 739 C C . VAL A 1 89 ? -0.235 -14.273 -8.117 1 96.94 89 VAL A C 1
ATOM 741 O O . VAL A 1 89 ? -0.897 -14.93 -7.305 1 96.94 89 VAL A O 1
ATOM 744 N N . SER A 1 90 ? -0.653 -13.227 -8.695 1 96.69 90 SER A N 1
ATOM 745 C CA . SER A 1 90 ? -2.035 -12.812 -8.477 1 96.69 90 SER A CA 1
ATOM 746 C C . SER A 1 90 ? -2.598 -12.086 -9.695 1 96.69 90 SER A C 1
ATOM 748 O O . SER A 1 90 ? -1.856 -11.445 -10.438 1 96.69 90 SER A O 1
ATOM 750 N N . ALA A 1 91 ? -3.859 -12.234 -9.898 1 92.69 91 ALA A N 1
ATOM 751 C CA . ALA A 1 91 ? -4.602 -11.414 -10.852 1 92.69 91 ALA A CA 1
ATOM 752 C C . ALA A 1 91 ? -5.625 -10.531 -10.141 1 92.69 91 ALA A C 1
ATOM 754 O O . ALA A 1 91 ? -6.668 -10.203 -10.703 1 92.69 91 ALA A O 1
ATOM 755 N N . GLY A 1 92 ? -5.289 -10.203 -8.883 1 86.19 92 GLY A N 1
ATOM 756 C CA . GLY A 1 92 ? -6.199 -9.414 -8.062 1 86.19 92 GLY A CA 1
ATOM 757 C C . GLY A 1 92 ? -7.09 -10.266 -7.176 1 86.19 92 GLY A C 1
ATOM 758 O O . GLY A 1 92 ? -6.883 -11.469 -7.055 1 86.19 92 GLY A O 1
ATOM 759 N N . ALA A 1 93 ? -7.969 -9.602 -6.43 1 89.06 93 ALA A N 1
ATOM 760 C CA . ALA A 1 93 ? -8.148 -8.164 -6.227 1 89.06 93 ALA A CA 1
ATOM 761 C C . ALA A 1 93 ? -7.387 -7.688 -4.992 1 89.06 93 ALA A C 1
ATOM 763 O O . ALA A 1 93 ? -6.203 -7.996 -4.828 1 89.06 93 ALA A O 1
ATOM 764 N N . GLY A 1 94 ? -7.926 -7.062 -4.027 1 90.88 94 GLY A N 1
ATOM 765 C CA . GLY A 1 94 ? -7.344 -6.43 -2.855 1 90.88 94 GLY A CA 1
ATOM 766 C C . GLY A 1 94 ? -6.582 -7.398 -1.969 1 90.88 94 GLY A C 1
ATOM 767 O O . GLY A 1 94 ? -5.605 -7.02 -1.32 1 90.88 94 GLY A O 1
ATOM 768 N N . VAL A 1 95 ? -6.93 -8.664 -2.08 1 96.06 95 VAL A N 1
ATOM 769 C CA . VAL A 1 95 ? -6.344 -9.672 -1.204 1 96.06 95 VAL A CA 1
ATOM 770 C C . VAL A 1 95 ? -4.879 -9.891 -1.571 1 96.06 95 VAL A C 1
ATOM 772 O O . VAL A 1 95 ? -4.094 -10.383 -0.757 1 96.06 95 VAL A O 1
ATOM 775 N N . ALA A 1 96 ? -4.508 -9.492 -2.74 1 96.75 96 ALA A N 1
ATOM 776 C CA . ALA A 1 96 ? -3.141 -9.703 -3.207 1 96.75 96 ALA A CA 1
ATOM 777 C C . ALA A 1 96 ? -2.17 -8.758 -2.502 1 96.75 96 ALA A C 1
ATOM 779 O O . ALA A 1 96 ? -1.005 -9.102 -2.289 1 96.75 96 ALA A O 1
ATOM 780 N N . VAL A 1 97 ? -2.58 -7.613 -2.084 1 94.81 97 VAL A N 1
ATOM 781 C CA . VAL A 1 97 ? -1.72 -6.523 -1.64 1 94.81 97 VAL A CA 1
ATOM 782 C C . VAL A 1 97 ? -0.916 -6.961 -0.418 1 94.81 97 VAL A C 1
ATOM 784 O O . VAL A 1 97 ? 0.316 -6.898 -0.423 1 94.81 97 VAL A O 1
ATOM 787 N N . PRO A 1 98 ? -1.538 -7.488 0.627 1 96.81 98 PRO A N 1
ATOM 788 C CA . PRO A 1 98 ? -0.738 -7.883 1.789 1 96.81 98 PRO A CA 1
ATOM 789 C C . PRO A 1 98 ? 0.263 -8.992 1.468 1 96.81 98 PRO A C 1
ATOM 791 O O . PRO A 1 98 ? 1.353 -9.031 2.045 1 96.81 98 PRO A O 1
ATOM 794 N N . PHE A 1 99 ? 0.003 -9.773 0.55 1 98.44 99 PHE A N 1
ATOM 795 C CA . PHE A 1 99 ? 0.898 -10.875 0.223 1 98.44 99 PHE A CA 1
ATOM 796 C C . PHE A 1 99 ? 2.057 -10.398 -0.642 1 98.44 99 PHE A C 1
ATOM 798 O O . PHE A 1 99 ? 3.17 -10.922 -0.545 1 98.44 99 PHE A O 1
ATOM 805 N N . PHE A 1 100 ? 1.787 -9.406 -1.458 1 97.12 100 PHE A N 1
ATOM 806 C CA . PHE A 1 100 ? 2.869 -8.797 -2.225 1 97.12 100 PHE A CA 1
ATOM 807 C C . PHE A 1 100 ? 3.818 -8.039 -1.311 1 97.12 100 PHE A C 1
ATOM 809 O O . PHE A 1 100 ? 5.031 -8.039 -1.523 1 97.12 100 PHE A O 1
ATOM 816 N N . VAL A 1 101 ? 3.258 -7.418 -0.309 1 94.69 101 VAL A N 1
ATOM 817 C CA . VAL A 1 101 ? 4.078 -6.734 0.685 1 94.69 101 VAL A CA 1
ATOM 818 C C . VAL A 1 101 ? 4.961 -7.75 1.412 1 94.69 101 VAL A C 1
ATOM 820 O O . VAL A 1 101 ? 6.172 -7.547 1.543 1 94.69 101 VAL A O 1
ATOM 823 N N . ALA A 1 102 ? 4.391 -8.812 1.877 1 97.38 102 ALA A N 1
ATOM 824 C CA . ALA A 1 102 ? 5.141 -9.852 2.572 1 97.38 102 ALA A CA 1
ATOM 825 C C . ALA A 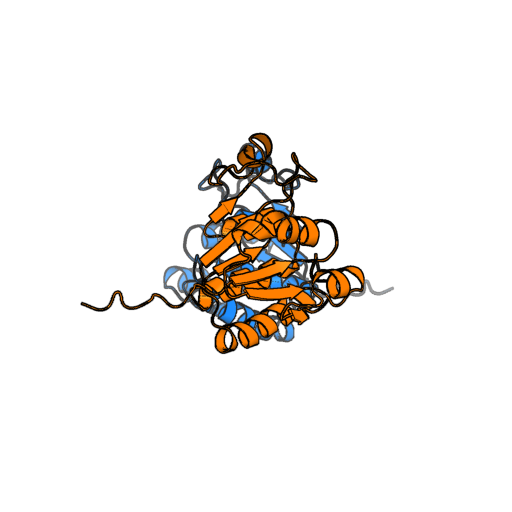1 102 ? 6.207 -10.461 1.665 1 97.38 102 ALA A C 1
ATOM 827 O O . ALA A 1 102 ? 7.309 -10.781 2.121 1 97.38 102 ALA A O 1
ATOM 828 N N . ALA A 1 103 ? 5.859 -10.602 0.383 1 97.81 103 ALA A N 1
ATOM 829 C CA . ALA A 1 103 ? 6.797 -11.18 -0.578 1 97.81 103 ALA A CA 1
ATOM 830 C C . ALA A 1 103 ? 8.094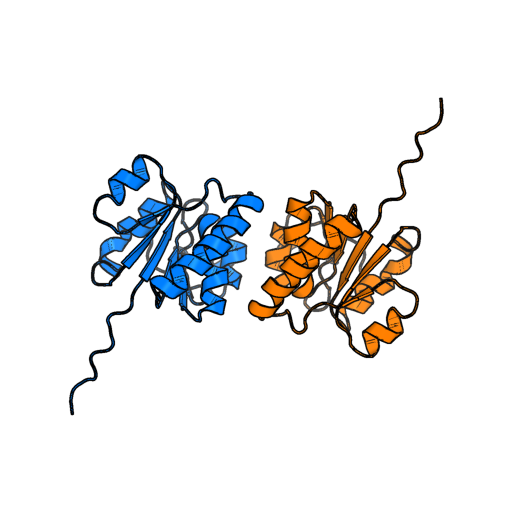 -10.383 -0.624 1 97.81 103 ALA A C 1
ATOM 832 O O . ALA A 1 103 ? 9.18 -10.961 -0.747 1 97.81 103 ALA A O 1
ATOM 833 N N . LYS A 1 104 ? 7.953 -9.086 -0.534 1 94.44 104 LYS A N 1
ATOM 834 C CA . LYS A 1 104 ? 9.141 -8.242 -0.544 1 94.44 104 LYS A CA 1
ATOM 835 C C . LYS A 1 104 ? 10.039 -8.539 0.654 1 94.44 104 LYS A C 1
ATOM 837 O O . LYS A 1 104 ? 11.266 -8.547 0.53 1 94.44 104 LYS A O 1
ATOM 842 N N . LEU A 1 105 ? 9.461 -8.828 1.751 1 94.44 105 LEU A N 1
ATOM 843 C CA . LEU A 1 105 ? 10.203 -9.086 2.98 1 94.44 105 LEU A CA 1
ATOM 844 C C . LEU A 1 105 ? 10.875 -10.461 2.93 1 94.44 105 LEU A C 1
ATOM 846 O O . LEU A 1 105 ? 12 -10.617 3.391 1 94.44 105 LEU A O 1
ATOM 850 N N . PHE A 1 106 ? 10.172 -11.328 2.32 1 96.5 106 PHE A N 1
ATOM 851 C CA . PHE A 1 106 ? 10.672 -12.703 2.311 1 96.5 106 PHE A CA 1
ATOM 852 C C . PHE A 1 106 ? 11.422 -12.992 1.021 1 96.5 106 PHE A C 1
ATOM 854 O O . PHE A 1 106 ? 11.805 -14.141 0.763 1 96.5 106 PHE A O 1
ATOM 861 N N . ARG A 1 107 ? 11.523 -11.961 0.195 1 95.06 107 ARG A N 1
ATOM 862 C CA . ARG A 1 107 ? 12.344 -11.984 -1.013 1 95.06 107 ARG A CA 1
ATOM 863 C C . ARG A 1 107 ? 11.773 -12.953 -2.043 1 95.06 107 ARG A C 1
ATOM 865 O O . ARG A 1 107 ? 12.523 -13.656 -2.729 1 95.06 107 ARG A O 1
ATOM 872 N N . ALA A 1 108 ? 10.531 -13.164 -1.999 1 97.44 108 ALA A N 1
ATOM 873 C CA . ALA A 1 108 ? 9.844 -13.875 -3.07 1 97.44 108 ALA A CA 1
ATOM 874 C C . ALA A 1 108 ? 9.57 -12.953 -4.254 1 97.44 108 ALA A C 1
ATOM 876 O O . ALA A 1 108 ? 9.258 -11.773 -4.07 1 97.44 108 ALA A O 1
ATOM 877 N N . LYS A 1 109 ? 9.688 -13.43 -5.449 1 97.56 109 LYS A N 1
ATOM 878 C CA . LYS A 1 109 ? 9.32 -12.648 -6.629 1 97.56 109 LYS A CA 1
ATOM 879 C C . LYS A 1 109 ? 7.809 -12.453 -6.707 1 97.56 109 LYS A C 1
ATOM 881 O O . LYS A 1 109 ? 7.043 -13.273 -6.184 1 97.56 109 LYS A O 1
ATOM 886 N N . THR A 1 110 ? 7.387 -11.367 -7.32 1 97.75 110 THR A N 1
ATOM 887 C CA . THR A 1 110 ? 5.965 -11.062 -7.426 1 97.75 110 THR A CA 1
ATOM 888 C C . THR A 1 110 ? 5.566 -10.844 -8.883 1 97.75 110 THR A C 1
ATOM 890 O O . THR A 1 110 ? 6.223 -10.094 -9.602 1 97.75 110 THR A O 1
ATOM 893 N N . LEU A 1 111 ? 4.578 -11.57 -9.281 1 96.69 111 LEU A N 1
ATOM 894 C CA . LEU A 1 111 ? 4.023 -11.469 -10.625 1 96.69 111 LEU A CA 1
ATOM 895 C C . LEU A 1 111 ? 2.543 -11.102 -10.578 1 96.69 111 LEU A C 1
ATOM 897 O O . LEU A 1 111 ? 1.746 -11.805 -9.953 1 96.69 111 LEU A O 1
ATOM 901 N N . TYR A 1 112 ? 2.203 -10.047 -11.18 1 95.62 112 TYR A N 1
ATOM 902 C CA . TYR A 1 112 ? 0.816 -9.594 -11.211 1 95.62 112 TYR A CA 1
ATOM 903 C C . TYR A 1 112 ? 0.292 -9.555 -12.641 1 95.62 112 TYR A C 1
ATOM 905 O O . TYR A 1 112 ? 0.996 -9.117 -13.555 1 95.62 112 TYR A O 1
ATOM 913 N N . ILE A 1 113 ? -0.932 -10.031 -12.781 1 93.5 113 ILE A N 1
ATOM 914 C CA . ILE A 1 113 ? -1.623 -9.945 -14.07 1 93.5 113 ILE A CA 1
ATOM 915 C C . ILE A 1 113 ? -2.861 -9.062 -13.93 1 93.5 113 ILE A C 1
ATOM 917 O O . ILE A 1 113 ? -3.822 -9.43 -13.25 1 93.5 113 ILE A O 1
ATOM 921 N N . GLU A 1 114 ? -2.887 -7.934 -14.625 1 91.62 114 GLU A N 1
ATOM 922 C CA . GLU A 1 114 ? -4.02 -7.012 -14.594 1 91.62 114 GLU A CA 1
ATOM 923 C C . GLU A 1 114 ? -5.199 -7.555 -15.391 1 91.62 114 GLU A C 1
ATOM 925 O O . GLU A 1 114 ? -5.047 -7.945 -16.547 1 91.62 114 GLU A O 1
ATOM 930 N N . CYS A 1 115 ? -6.387 -7.586 -14.688 1 83.62 115 CYS A N 1
ATOM 931 C CA . CYS A 1 115 ? -7.562 -8.18 -15.32 1 83.62 115 CYS A CA 1
ATOM 932 C C . CYS A 1 115 ? -8.117 -7.258 -16.406 1 83.62 115 CYS A C 1
ATOM 934 O O . CYS A 1 115 ? -8.055 -6.035 -16.281 1 83.62 115 CYS A O 1
ATOM 936 N N . TYR A 1 116 ? -8.555 -7.82 -17.547 1 72.69 116 TYR A N 1
ATOM 937 C CA . TYR A 1 116 ? -9.031 -7.137 -18.75 1 72.69 116 TYR A CA 1
ATOM 938 C C . TYR A 1 116 ? -10.445 -6.609 -18.547 1 72.69 116 TYR A C 1
ATOM 940 O O . TYR A 1 116 ? -11.07 -6.113 -19.484 1 72.69 116 TYR A O 1
ATOM 948 N N . ASP A 1 117 ? -11.094 -6.668 -17.422 1 62.97 117 ASP A N 1
ATOM 949 C CA . ASP A 1 117 ? -12.5 -6.305 -17.344 1 62.97 117 ASP A CA 1
ATOM 950 C C . ASP A 1 117 ? -12.688 -4.797 -17.5 1 62.97 117 ASP A C 1
ATOM 952 O O . ASP A 1 117 ? -13.75 -4.336 -17.922 1 62.97 117 ASP A O 1
ATOM 956 N N . ARG A 1 118 ? -11.773 -3.986 -17.062 1 59.97 118 ARG A N 1
ATOM 957 C CA . ARG A 1 118 ? -11.914 -2.547 -17.266 1 59.97 118 ARG A CA 1
ATOM 958 C C . ARG A 1 118 ? -10.68 -1.97 -17.953 1 59.97 118 ARG A C 1
ATOM 960 O O . ARG A 1 118 ? -9.812 -1.384 -17.297 1 59.97 118 ARG A O 1
ATOM 967 N N . PRO A 1 119 ? -10.508 -2.094 -19.281 1 57.62 119 PRO A N 1
ATOM 968 C CA . PRO A 1 119 ? -9.289 -1.789 -20.031 1 57.62 119 PRO A CA 1
ATOM 969 C C . PRO A 1 119 ? -8.82 -0.35 -19.828 1 57.62 119 PRO A C 1
ATOM 971 O O . PRO A 1 119 ? -7.625 -0.067 -19.938 1 57.62 119 PRO A O 1
ATOM 974 N N . THR A 1 120 ? -9.789 0.576 -19.531 1 56.53 120 THR A N 1
ATOM 975 C CA . THR A 1 120 ? -9.391 1.977 -19.609 1 56.53 120 THR A CA 1
ATOM 976 C C . THR A 1 120 ? -9.141 2.543 -18.203 1 56.53 120 THR A C 1
ATOM 978 O O . THR A 1 120 ? -8.469 3.562 -18.062 1 56.53 120 THR A O 1
ATOM 981 N N . LEU A 1 121 ? -9.695 1.897 -17.172 1 63.69 121 LEU A N 1
ATOM 982 C CA . LEU A 1 121 ? -9.531 2.508 -15.867 1 63.69 121 LEU A CA 1
ATOM 983 C C . LEU A 1 121 ? -8.781 1.579 -14.922 1 63.69 121 LEU A C 1
ATOM 985 O O . LEU A 1 121 ? -9.266 0.493 -14.594 1 63.69 121 LEU A O 1
ATOM 989 N N . PRO A 1 122 ? -7.555 2.059 -14.711 1 73.12 122 PRO A N 1
ATOM 990 C CA . PRO A 1 122 ? -6.809 1.237 -13.758 1 73.12 122 PRO A CA 1
ATOM 991 C C . PRO A 1 122 ? -7.52 1.1 -12.414 1 73.12 122 PRO A C 1
ATOM 993 O O . PRO A 1 122 ? -8.188 2.037 -11.961 1 73.12 122 PRO A O 1
ATOM 996 N N . THR A 1 123 ? -7.562 -0.138 -11.945 1 73.06 123 THR A N 1
ATOM 997 C CA . THR A 1 123 ? -8.148 -0.36 -10.625 1 73.06 123 THR A CA 1
ATOM 998 C C . THR A 1 123 ? -7.211 0.144 -9.523 1 73.06 123 THR A C 1
ATOM 1000 O O . THR A 1 123 ? -6.02 0.342 -9.766 1 73.06 123 THR A O 1
ATOM 1003 N N . MET A 1 124 ? -7.75 0.442 -8.383 1 74.5 124 MET A N 1
ATOM 1004 C CA . MET A 1 124 ? -6.953 0.856 -7.23 1 74.5 124 MET A CA 1
ATOM 1005 C C . MET A 1 124 ? -5.93 -0.212 -6.863 1 74.5 124 MET A C 1
ATOM 1007 O O . MET A 1 124 ? -4.766 0.101 -6.605 1 74.5 124 MET A O 1
ATOM 1011 N N . THR A 1 125 ? -6.379 -1.444 -6.922 1 79.94 125 THR A N 1
ATOM 1012 C CA . THR A 1 125 ? -5.477 -2.553 -6.621 1 79.94 125 THR A CA 1
ATOM 1013 C C . THR A 1 125 ? -4.355 -2.635 -7.652 1 79.94 125 THR A C 1
ATOM 1015 O O . THR A 1 125 ? -3.193 -2.84 -7.297 1 79.94 125 THR A O 1
ATOM 1018 N N . GLY A 1 126 ? -4.75 -2.41 -8.891 1 84.44 126 GLY A N 1
ATOM 1019 C CA . GLY A 1 126 ? -3.746 -2.416 -9.945 1 84.44 126 GLY A CA 1
ATOM 1020 C C . GLY A 1 126 ? -2.662 -1.374 -9.734 1 84.44 126 GLY A C 1
ATOM 1021 O O . GLY A 1 126 ? -1.478 -1.657 -9.93 1 84.44 126 GLY A O 1
ATOM 1022 N N . LYS A 1 127 ? -3.018 -0.189 -9.312 1 83.75 127 LYS A N 1
ATOM 1023 C CA . LYS A 1 127 ? -2.057 0.885 -9.07 1 83.75 127 LYS A CA 1
ATOM 1024 C C . LYS A 1 127 ? -1.104 0.527 -7.934 1 83.75 127 LYS A C 1
ATOM 1026 O O . LYS A 1 127 ? 0.1 0.776 -8.023 1 83.75 127 LYS A O 1
ATOM 1031 N N . MET A 1 128 ? -1.579 -0.047 -6.906 1 86.69 128 MET A N 1
ATOM 1032 C CA . MET A 1 128 ? -0.754 -0.433 -5.766 1 86.69 128 MET A CA 1
ATOM 1033 C C . MET A 1 128 ? 0.194 -1.567 -6.137 1 86.69 128 MET A C 1
ATOM 1035 O O . MET A 1 128 ? 1.378 -1.53 -5.797 1 86.69 128 MET A O 1
ATOM 1039 N N . LEU A 1 129 ? -0.355 -2.49 -6.867 1 91.69 129 LEU A N 1
ATOM 1040 C CA . LEU A 1 129 ? 0.442 -3.67 -7.184 1 91.69 129 LEU A CA 1
ATOM 1041 C C . LEU A 1 129 ? 1.462 -3.359 -8.273 1 91.69 129 LEU A C 1
ATOM 1043 O O . LEU A 1 129 ? 2.465 -4.062 -8.414 1 91.69 129 LEU A O 1
ATOM 1047 N N . TYR A 1 130 ? 1.141 -2.287 -9.047 1 89.62 130 TYR A N 1
ATOM 1048 C CA . TYR A 1 130 ? 2.098 -1.825 -10.047 1 89.62 130 TYR A CA 1
ATOM 1049 C C . TYR A 1 130 ? 3.42 -1.44 -9.398 1 89.62 130 TYR A C 1
ATOM 1051 O O . TYR A 1 130 ? 4.488 -1.62 -9.992 1 89.62 130 TYR A O 1
ATOM 1059 N N . VAL A 1 131 ? 3.346 -1.007 -8.141 1 84.5 131 VAL A N 1
ATOM 1060 C CA . VAL A 1 131 ? 4.527 -0.566 -7.406 1 84.5 131 VAL A CA 1
ATOM 1061 C C . VAL A 1 131 ? 5.18 -1.761 -6.715 1 84.5 131 VAL A C 1
ATOM 1063 O O . VAL A 1 131 ? 6.402 -1.8 -6.555 1 84.5 131 VAL A O 1
ATOM 1066 N N . LEU A 1 132 ? 4.48 -2.752 -6.387 1 90.38 132 LEU A N 1
ATOM 1067 C CA . LEU A 1 132 ? 4.969 -3.857 -5.57 1 90.38 132 LEU A CA 1
ATOM 1068 C C . LEU A 1 132 ? 5.418 -5.023 -6.449 1 90.38 132 LEU A C 1
ATOM 1070 O O . LEU A 1 132 ? 6.242 -5.836 -6.027 1 90.38 132 LEU A O 1
ATOM 1074 N N . ALA A 1 133 ? 4.906 -5.082 -7.629 1 94.94 133 ALA A N 1
ATOM 1075 C CA . ALA A 1 133 ? 5.152 -6.246 -8.477 1 94.94 133 ALA A CA 1
ATOM 1076 C C . ALA A 1 133 ? 6.52 -6.156 -9.148 1 94.94 133 ALA A C 1
ATOM 1078 O O . ALA A 1 133 ? 6.902 -5.094 -9.641 1 94.94 133 ALA A O 1
ATOM 1079 N N . ASP A 1 134 ? 7.246 -7.246 -9.156 1 95.75 134 ASP A N 1
ATOM 1080 C CA . ASP A 1 134 ? 8.469 -7.336 -9.945 1 95.75 134 ASP A CA 1
ATOM 1081 C C . ASP A 1 134 ? 8.164 -7.488 -11.43 1 95.75 134 ASP A C 1
ATOM 1083 O O . ASP A 1 134 ? 8.906 -6.988 -12.281 1 95.75 134 ASP A O 1
ATOM 1087 N N . ASP A 1 135 ? 7.176 -8.211 -11.703 1 96.38 135 ASP A N 1
ATOM 1088 C CA . ASP A 1 135 ? 6.68 -8.461 -13.055 1 96.38 135 ASP A CA 1
ATOM 1089 C C . ASP A 1 135 ? 5.199 -8.117 -13.164 1 96.38 135 ASP A C 1
ATOM 1091 O O . ASP A 1 135 ? 4.34 -8.883 -12.727 1 96.38 135 ASP A O 1
ATOM 1095 N N . PHE A 1 136 ? 4.906 -6.977 -13.711 1 95.69 136 PHE A N 1
ATOM 1096 C CA . PHE A 1 136 ? 3.541 -6.496 -13.891 1 95.69 136 PHE A CA 1
ATOM 1097 C C . PHE A 1 136 ? 3.082 -6.699 -15.328 1 95.69 136 PHE A C 1
ATOM 1099 O O . PHE A 1 136 ? 3.645 -6.113 -16.25 1 95.69 136 PHE A O 1
ATOM 1106 N N . ASN A 1 137 ? 2.023 -7.496 -15.469 1 94.5 137 ASN A N 1
ATOM 1107 C CA . ASN A 1 137 ? 1.565 -7.867 -16.812 1 94.5 137 ASN A CA 1
ATOM 1108 C C . ASN A 1 137 ? 0.176 -7.305 -17.094 1 94.5 137 ASN A C 1
ATOM 1110 O O . ASN A 1 137 ? -0.696 -7.316 -16.219 1 94.5 137 ASN A O 1
ATOM 1114 N N . VAL A 1 138 ? 0.031 -6.805 -18.312 1 93.94 138 VAL A N 1
ATOM 1115 C CA . VAL A 1 138 ? -1.266 -6.355 -18.797 1 93.94 138 VAL A CA 1
ATOM 1116 C C . VAL A 1 138 ? -1.658 -7.16 -20.047 1 93.94 138 VAL A C 1
ATOM 1118 O O . VAL A 1 138 ? -0.852 -7.934 -20.562 1 93.94 138 VAL A O 1
ATOM 1121 N N . GLN A 1 139 ? -2.893 -7 -20.438 1 92.5 139 GLN A N 1
ATOM 1122 C CA . GLN A 1 139 ? -3.391 -7.883 -21.484 1 92.5 139 GLN A CA 1
ATOM 1123 C C . GLN A 1 139 ? -3.727 -7.102 -22.75 1 92.5 139 GLN A C 1
ATOM 1125 O O . GLN A 1 139 ? -4.348 -7.641 -23.672 1 92.5 139 GLN A O 1
ATOM 1130 N N . SER A 1 140 ? -3.441 -5.812 -22.828 1 91.44 140 SER A N 1
ATOM 1131 C CA . SER A 1 140 ? -3.664 -4.984 -24 1 91.44 140 SER A CA 1
ATOM 1132 C C . SER A 1 140 ? -2.756 -3.758 -24 1 91.44 140 SER A C 1
ATOM 1134 O O . SER A 1 140 ? -2.271 -3.344 -22.938 1 91.44 140 SER A O 1
ATOM 1136 N N . ASP A 1 141 ? -2.609 -3.166 -25.156 1 90.81 141 ASP A N 1
ATOM 1137 C CA . ASP A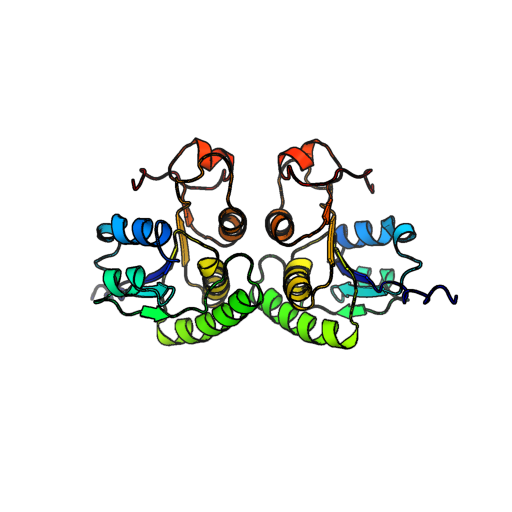 1 141 ? -1.834 -1.936 -25.281 1 90.81 141 ASP A CA 1
ATOM 1138 C C . ASP A 1 141 ? -2.514 -0.781 -24.547 1 90.81 141 ASP A C 1
ATOM 1140 O O . ASP A 1 141 ? -1.841 0.1 -24.016 1 90.81 141 ASP A O 1
ATOM 1144 N N . GLU A 1 142 ? -3.746 -0.84 -24.562 1 88.88 142 GLU A N 1
ATOM 1145 C CA . GLU A 1 142 ? -4.504 0.205 -23.875 1 88.88 142 GLU A CA 1
ATOM 1146 C C . GLU A 1 142 ? -4.199 0.224 -22.375 1 88.88 142 GLU A C 1
ATOM 1148 O O . GLU A 1 142 ? -3.979 1.289 -21.797 1 88.88 142 GLU A O 1
ATOM 1153 N N . GLN A 1 143 ? -4.141 -0.963 -21.828 1 89.25 143 GLN A N 1
ATOM 1154 C CA . GLN A 1 143 ? -3.812 -1.069 -20.406 1 89.25 143 GLN A CA 1
ATOM 1155 C C . GLN A 1 143 ? -2.385 -0.601 -20.141 1 89.25 143 GLN A C 1
ATOM 1157 O O . GLN A 1 143 ? -2.098 -0.048 -19.078 1 89.25 143 GLN A O 1
ATOM 1162 N N . GLN A 1 144 ? -1.479 -0.809 -21.062 1 90.62 144 GLN A N 1
ATOM 1163 C CA . GLN A 1 144 ? -0.073 -0.464 -20.875 1 90.62 144 GLN A CA 1
ATOM 1164 C C . GLN A 1 144 ? 0.117 1.048 -20.812 1 90.62 144 GLN A C 1
ATOM 1166 O O . GLN A 1 144 ? 1.064 1.53 -20.188 1 90.62 144 GLN A O 1
ATOM 1171 N N . LYS A 1 145 ? -0.769 1.786 -21.391 1 85.25 145 LYS A N 1
ATOM 1172 C CA . LYS A 1 145 ? -0.701 3.242 -21.312 1 85.25 145 LYS A CA 1
ATOM 1173 C C . LYS A 1 145 ? -0.775 3.713 -19.859 1 85.25 145 LYS A C 1
ATOM 1175 O O . LYS A 1 145 ? -0.144 4.703 -19.5 1 85.25 145 LYS A O 1
ATOM 1180 N N . ASN A 1 146 ? -1.501 2.934 -19.125 1 81.81 146 ASN A N 1
ATOM 1181 C CA . ASN A 1 146 ? -1.657 3.266 -17.719 1 81.81 146 ASN A CA 1
ATOM 1182 C C . ASN A 1 146 ? -0.507 2.713 -16.891 1 81.81 146 ASN A C 1
ATOM 1184 O O . ASN A 1 146 ? -0.255 3.188 -15.773 1 81.81 146 ASN A O 1
ATOM 1188 N N . PHE A 1 147 ? 0.139 1.675 -17.438 1 87.12 147 PHE A N 1
ATOM 1189 C CA . PHE A 1 147 ? 1.241 1.001 -16.766 1 87.12 147 PHE A CA 1
ATOM 1190 C C . PHE A 1 147 ? 2.428 0.829 -17.703 1 87.12 147 PHE A C 1
ATOM 1192 O O . PHE A 1 147 ? 2.746 -0.29 -18.109 1 87.12 147 PHE A O 1
ATOM 1199 N N . PRO A 1 148 ? 3.135 1.894 -17.938 1 85.62 148 PRO A N 1
ATOM 1200 C CA . PRO A 1 148 ? 4.105 1.926 -19.031 1 85.62 148 PRO A CA 1
ATOM 1201 C C . PRO A 1 148 ? 5.234 0.914 -18.859 1 85.62 148 PRO A C 1
ATOM 1203 O O . PRO A 1 148 ? 5.816 0.455 -19.844 1 85.62 148 PRO A O 1
ATOM 1206 N N . ASP A 1 149 ? 5.629 0.524 -17.703 1 88.88 149 ASP A N 1
ATOM 1207 C CA . ASP A 1 149 ? 6.727 -0.414 -17.484 1 88.88 149 ASP A CA 1
ATOM 1208 C C . ASP A 1 149 ? 6.215 -1.853 -17.422 1 88.88 149 ASP A C 1
ATOM 1210 O O . ASP A 1 149 ? 6.977 -2.775 -17.125 1 88.88 149 ASP A O 1
ATOM 1214 N N . SER A 1 150 ? 4.98 -2.041 -17.797 1 93.62 150 SER A N 1
ATOM 1215 C CA . SER A 1 150 ? 4.375 -3.367 -17.75 1 93.62 150 SER A CA 1
ATOM 1216 C C . SER A 1 150 ? 4.73 -4.184 -18.984 1 93.62 150 SER A C 1
ATOM 1218 O O . SER A 1 150 ? 5.289 -3.65 -19.953 1 93.62 150 SER A O 1
ATOM 1220 N N . ARG A 1 151 ? 4.496 -5.508 -18.891 1 96.25 151 ARG A N 1
ATOM 1221 C CA . ARG A 1 151 ? 4.633 -6.414 -20.016 1 96.25 151 ARG A CA 1
ATOM 1222 C C . ARG A 1 151 ? 3.268 -6.797 -20.578 1 96.25 151 ARG A C 1
ATOM 1224 O O . ARG A 1 151 ? 2.375 -7.203 -19.844 1 96.25 151 ARG A O 1
ATOM 1231 N N . VAL A 1 152 ? 3.15 -6.688 -21.906 1 94.56 152 VAL A N 1
ATOM 1232 C CA . VAL A 1 152 ? 1.887 -7.059 -22.531 1 94.56 152 VAL A CA 1
ATOM 1233 C C . VAL A 1 152 ? 1.89 -8.555 -22.859 1 94.56 152 VAL A C 1
ATOM 1235 O O . VAL A 1 152 ? 2.799 -9.047 -23.531 1 94.56 152 VAL A O 1
ATOM 1238 N N . ILE A 1 153 ? 0.985 -9.227 -22.359 1 92.31 153 ILE A N 1
ATOM 1239 C CA . ILE A 1 153 ? 0.844 -10.648 -22.656 1 92.31 153 ILE A CA 1
ATOM 1240 C C . ILE A 1 153 ? -0.427 -10.883 -23.469 1 92.31 153 ILE A C 1
ATOM 1242 O O . ILE A 1 153 ? -1.258 -9.977 -23.609 1 92.31 153 ILE A O 1
ATOM 1246 N N . HIS A 1 154 ? -0.484 -12.117 -24 1 88.69 154 HIS A N 1
ATOM 1247 C CA . HIS A 1 154 ? -1.703 -12.492 -24.719 1 88.69 154 HIS A CA 1
ATOM 1248 C C . HIS A 1 154 ? -2.896 -12.539 -23.766 1 88.69 154 HIS A C 1
ATOM 1250 O O . HIS A 1 154 ? -2.783 -13.023 -22.641 1 88.69 154 HIS A O 1
ATOM 1256 N N . PRO A 1 155 ? -4.035 -11.992 -24.312 1 87.5 155 PRO A N 1
ATOM 1257 C CA . PRO A 1 155 ? -5.227 -12.039 -23.453 1 87.5 155 PRO A CA 1
ATOM 1258 C C . PRO A 1 155 ? -5.566 -13.461 -22.984 1 87.5 155 PRO A C 1
ATOM 1260 O O . PRO A 1 155 ? -5.449 -14.406 -23.766 1 87.5 155 PRO A O 1
ATOM 1263 N N . ILE A 1 156 ? -5.902 -13.492 -21.719 1 84.06 156 ILE A N 1
ATOM 1264 C CA . ILE A 1 156 ? -6.223 -14.789 -21.125 1 84.06 156 ILE A CA 1
ATOM 1265 C C . ILE A 1 156 ? -7.617 -15.227 -21.562 1 84.06 156 ILE A C 1
ATOM 1267 O O . ILE A 1 156 ? -7.859 -16.406 -21.797 1 84.06 156 ILE A O 1
ATOM 1271 N N . PHE A 1 157 ? -8.531 -14.203 -21.641 1 80.19 157 PHE A N 1
ATOM 1272 C CA . PHE A 1 157 ? -9.852 -14.5 -22.172 1 80.19 157 PHE A CA 1
ATOM 1273 C C . PHE A 1 157 ? -10.062 -13.82 -23.516 1 80.19 157 PHE A C 1
ATOM 1275 O O . PHE A 1 157 ? -9.508 -12.75 -23.766 1 80.19 157 PHE A O 1
ATOM 1282 N N . MET B 1 1 ? -26.938 28.047 25.25 1 31.83 1 MET B N 1
ATOM 1283 C CA . MET B 1 1 ? -26.922 27.156 24.094 1 31.83 1 MET B CA 1
ATOM 1284 C C . MET B 1 1 ? -25.516 26.984 23.547 1 31.83 1 MET B C 1
ATOM 1286 O O . MET B 1 1 ? -25.047 27.812 22.766 1 31.83 1 MET B O 1
ATOM 1290 N N . GLU B 1 2 ? -24.469 26.703 24.359 1 34.66 2 GLU B N 1
ATOM 1291 C CA . GLU B 1 2 ? -23 26.672 24.453 1 34.66 2 GLU B CA 1
ATOM 1292 C C . GLU B 1 2 ? -22.391 25.938 23.281 1 34.66 2 GLU B C 1
ATOM 1294 O O . GLU B 1 2 ? -22.766 24.797 22.969 1 34.66 2 GLU B O 1
ATOM 1299 N N . ARG B 1 3 ? -22.141 26.625 22.109 1 37.56 3 ARG B N 1
ATOM 1300 C CA . ARG B 1 3 ? -21.453 26.125 20.922 1 37.56 3 ARG B CA 1
ATOM 1301 C C . ARG B 1 3 ? -20.438 25.062 21.281 1 37.56 3 ARG B C 1
ATOM 1303 O O . ARG B 1 3 ? -19.531 25.297 22.094 1 37.56 3 ARG B O 1
ATOM 1310 N N . LEU B 1 4 ? -20.766 23.891 21.656 1 44.88 4 LEU B N 1
ATOM 1311 C CA . LEU B 1 4 ? -19.922 22.766 22.031 1 44.88 4 LEU B CA 1
ATOM 1312 C C . LEU B 1 4 ? -18.578 22.828 21.312 1 44.88 4 LEU B C 1
ATOM 1314 O O . LEU B 1 4 ? -18.516 22.719 20.094 1 44.88 4 LEU B O 1
ATOM 1318 N N . ARG B 1 5 ? -17.688 23.656 21.672 1 45.41 5 ARG B N 1
ATOM 1319 C CA . ARG B 1 5 ? -16.344 24.047 21.25 1 45.41 5 ARG B CA 1
ATOM 1320 C C . ARG B 1 5 ? -15.617 22.859 20.609 1 45.41 5 ARG B C 1
ATOM 1322 O O . ARG B 1 5 ? -15.32 21.875 21.281 1 45.41 5 ARG B O 1
ATOM 1329 N N . LYS B 1 6 ? -15.914 22.438 19.438 1 50.06 6 LYS B N 1
ATOM 1330 C CA . LYS B 1 6 ? -15.281 21.406 18.641 1 50.06 6 LYS B CA 1
ATOM 1331 C C . LYS B 1 6 ? -13.766 21.391 18.844 1 50.06 6 LYS B C 1
ATOM 1333 O O . LYS B 1 6 ? -13.125 22.438 18.812 1 50.06 6 LYS B O 1
ATOM 1338 N N . LYS B 1 7 ? -13.266 20.594 19.875 1 54.22 7 LYS B N 1
ATOM 1339 C CA . LYS B 1 7 ? -11.82 20.438 20.062 1 54.22 7 LYS B CA 1
ATOM 1340 C C . LYS B 1 7 ? -11.07 20.656 18.75 1 54.22 7 LYS B C 1
ATOM 1342 O O . LYS B 1 7 ? -11.5 20.188 17.703 1 54.22 7 LYS B O 1
ATOM 1347 N N . PRO B 1 8 ? -10.219 21.672 18.891 1 63.81 8 PRO B N 1
ATOM 1348 C CA . PRO B 1 8 ? -9.43 21.953 17.688 1 63.81 8 PRO B CA 1
ATOM 1349 C C . PRO B 1 8 ? -8.898 20.688 17.031 1 63.81 8 PRO B C 1
ATOM 1351 O O . PRO B 1 8 ? -8.57 19.719 17.719 1 63.81 8 PRO B O 1
ATOM 1354 N N . SER B 1 9 ? -9.125 20.531 15.797 1 86.94 9 SER B N 1
ATOM 1355 C CA . SER B 1 9 ? -8.641 19.391 15.008 1 86.94 9 SER B CA 1
ATOM 1356 C C . SER B 1 9 ? -7.137 19.219 15.18 1 86.94 9 SER B C 1
ATOM 1358 O O . SER B 1 9 ? -6.391 20.188 15.258 1 86.94 9 SER B O 1
ATOM 1360 N N . LYS B 1 10 ? -6.695 18.078 15.625 1 96.81 10 LYS B N 1
ATOM 1361 C CA . LYS B 1 10 ? -5.277 17.75 15.734 1 96.81 10 LYS B CA 1
ATOM 1362 C C . LYS B 1 10 ? -4.754 17.141 14.438 1 96.81 10 LYS B C 1
ATOM 1364 O O . LYS B 1 10 ? -5.379 16.25 13.867 1 96.81 10 LYS B O 1
ATOM 1369 N N . LEU B 1 11 ? -3.604 17.672 14 1 97.31 11 LEU B N 1
ATOM 1370 C CA . LEU B 1 11 ? -2.971 17.234 12.766 1 97.31 11 LEU B CA 1
ATOM 1371 C C . LEU B 1 11 ? -1.779 16.328 13.062 1 97.31 11 LEU B C 1
ATOM 1373 O O . LEU B 1 11 ? -1.01 16.594 13.984 1 97.31 11 LEU B O 1
ATOM 1377 N N . LEU B 1 12 ? -1.716 15.289 12.352 1 98.19 12 LEU B N 1
ATOM 1378 C CA . LEU B 1 12 ? -0.478 14.523 12.258 1 98.19 12 LEU B CA 1
ATOM 1379 C C . LEU B 1 12 ? 0.235 14.805 10.938 1 98.19 12 LEU B C 1
ATOM 1381 O O . LEU B 1 12 ? -0.249 14.422 9.867 1 98.19 12 LEU B O 1
ATOM 1385 N N . LEU B 1 13 ? 1.312 15.508 11.047 1 97.62 13 LEU B N 1
ATOM 1386 C CA . LEU B 1 13 ? 2.105 15.852 9.867 1 97.62 13 LEU B CA 1
ATOM 1387 C C . LEU B 1 13 ? 3.238 14.844 9.672 1 97.62 13 LEU B C 1
ATOM 1389 O O . LEU B 1 13 ? 4.07 14.664 10.562 1 97.62 13 LEU B O 1
ATOM 1393 N N . VAL B 1 14 ? 3.24 14.18 8.508 1 98 14 VAL B N 1
ATOM 1394 C CA . VAL B 1 14 ? 4.215 13.125 8.234 1 98 14 VAL B CA 1
ATOM 1395 C C . VAL B 1 14 ? 5.09 13.523 7.047 1 98 14 VAL B C 1
ATOM 1397 O O . VAL B 1 14 ? 4.582 13.828 5.965 1 98 14 VAL B O 1
ATOM 1400 N N . SER B 1 15 ? 6.352 13.547 7.242 1 95.56 15 SER B N 1
ATOM 1401 C CA . SER B 1 15 ? 7.234 13.953 6.152 1 95.56 15 SER B CA 1
ATOM 1402 C C . SER B 1 15 ? 8.609 13.305 6.289 1 95.56 15 SER B C 1
ATOM 1404 O O . SER B 1 15 ? 9.055 13.008 7.398 1 95.56 15 SER B O 1
ATOM 1406 N N . SER B 1 16 ? 9.203 13.109 5.074 1 94.44 16 SER B N 1
ATOM 1407 C CA . SER B 1 16 ? 10.641 12.852 5.082 1 94.44 16 SER B CA 1
ATOM 1408 C C . SER B 1 16 ? 11.438 14.148 5.223 1 94.44 16 SER B C 1
ATOM 1410 O O . SER B 1 16 ? 10.875 15.188 5.57 1 94.44 16 SER B O 1
ATOM 1412 N N . SER B 1 17 ? 12.734 14.062 5.051 1 94.25 17 SER B N 1
ATOM 1413 C CA . SER B 1 17 ? 13.602 15.234 5.129 1 94.25 17 SER B CA 1
ATOM 1414 C C . SER B 1 17 ? 13.625 15.992 3.805 1 94.25 17 SER B C 1
ATOM 1416 O O . SER B 1 17 ? 12.914 15.633 2.865 1 94.25 17 SER B O 1
ATOM 1418 N N . GLY B 1 18 ? 14.305 17.109 3.768 1 92.44 18 GLY B N 1
ATOM 1419 C CA . GLY B 1 18 ? 14.578 17.797 2.521 1 92.44 18 GLY B CA 1
ATOM 1420 C C . GLY B 1 18 ? 13.367 18.516 1.948 1 92.44 18 GLY B C 1
ATOM 1421 O O . GLY B 1 18 ? 12.688 19.266 2.654 1 92.44 18 GLY B O 1
ATOM 1422 N N . GLY B 1 19 ? 13.18 18.328 0.653 1 90.38 19 GLY B N 1
ATOM 1423 C CA . GLY B 1 19 ? 12.109 19 -0.063 1 90.38 19 GLY B CA 1
ATOM 1424 C C . GLY B 1 19 ? 10.727 18.656 0.471 1 90.38 19 GLY B C 1
ATOM 1425 O O . GLY B 1 19 ? 9.852 19.531 0.521 1 90.38 19 GLY B O 1
ATOM 1426 N N . HIS B 1 20 ? 10.516 17.438 0.87 1 91.5 20 HIS B N 1
ATOM 1427 C CA . HIS B 1 20 ? 9.227 17.031 1.424 1 91.5 20 HIS B CA 1
ATOM 1428 C C . HIS B 1 20 ? 8.93 17.781 2.717 1 91.5 20 HIS B C 1
ATOM 1430 O O . HIS B 1 20 ? 7.793 18.219 2.936 1 91.5 20 HIS B O 1
ATOM 1436 N N . LEU B 1 21 ? 9.883 17.922 3.523 1 94.44 21 LEU B N 1
ATOM 1437 C CA . LEU B 1 21 ? 9.727 18.688 4.75 1 94.44 21 LEU B CA 1
ATOM 1438 C C . LEU B 1 21 ? 9.445 20.156 4.438 1 94.44 21 LEU B C 1
ATOM 1440 O O . LEU B 1 21 ? 8.562 20.766 5.051 1 94.44 21 LEU B O 1
ATOM 1444 N N . LYS B 1 22 ? 10.148 20.656 3.465 1 92.5 22 LYS B N 1
ATOM 1445 C CA . LYS B 1 22 ? 9.992 22.062 3.084 1 92.5 22 LYS B CA 1
ATOM 1446 C C . LYS B 1 22 ? 8.578 22.328 2.584 1 92.5 22 LYS B C 1
ATOM 1448 O O . LYS B 1 22 ? 8.016 23.391 2.848 1 92.5 22 LYS B O 1
ATOM 1453 N N . HIS B 1 23 ? 8 21.438 1.906 1 91.81 23 HIS B N 1
ATOM 1454 C CA . HIS B 1 23 ? 6.637 21.609 1.418 1 91.81 23 HIS B CA 1
ATOM 1455 C C . HIS B 1 23 ? 5.656 21.797 2.572 1 91.81 23 HIS B C 1
ATOM 1457 O O . HIS B 1 23 ? 4.777 22.656 2.51 1 91.81 23 HIS B O 1
ATOM 1463 N N . LEU B 1 24 ? 5.824 20.984 3.65 1 92.81 24 LEU B N 1
ATOM 1464 C CA . LEU B 1 24 ? 4.898 21.062 4.777 1 92.81 24 LEU B CA 1
ATOM 1465 C C . LEU B 1 24 ? 5.207 22.281 5.648 1 92.81 24 LEU B C 1
ATOM 1467 O O . LEU B 1 24 ? 4.297 22.922 6.164 1 92.81 24 LEU B O 1
ATOM 1471 N N . THR B 1 25 ? 6.473 22.609 5.73 1 92.12 25 THR B N 1
ATOM 1472 C CA . THR B 1 25 ? 6.82 23.766 6.566 1 92.12 25 THR B CA 1
ATOM 1473 C C . THR B 1 25 ? 6.48 25.062 5.863 1 92.12 25 THR B C 1
ATOM 1475 O O . THR B 1 25 ? 6.164 26.062 6.516 1 92.12 25 THR B O 1
ATOM 1478 N N . ALA B 1 26 ? 6.5 25 4.539 1 89.25 26 ALA B N 1
ATOM 1479 C CA . ALA B 1 26 ? 6.164 26.203 3.762 1 89.25 26 ALA B CA 1
ATOM 1480 C C . ALA B 1 26 ? 4.672 26.516 3.867 1 89.25 26 ALA B C 1
ATOM 1482 O O . ALA B 1 26 ? 4.254 27.641 3.611 1 89.25 26 ALA B O 1
ATOM 1483 N N . THR B 1 27 ? 3.895 25.547 4.164 1 84.38 27 THR B N 1
ATOM 1484 C CA . THR B 1 27 ? 2.457 25.75 4.316 1 84.38 27 THR B CA 1
ATOM 1485 C C . THR B 1 27 ? 2.084 25.875 5.789 1 84.38 27 THR B C 1
ATOM 1487 O O . THR B 1 27 ? 0.957 25.562 6.18 1 84.38 27 THR B O 1
ATOM 1490 N N . PHE B 1 28 ? 2.961 26.281 6.496 1 80.31 28 PHE B N 1
ATOM 1491 C CA . PHE B 1 28 ? 2.854 26.406 7.945 1 80.31 28 PHE B CA 1
ATOM 1492 C C . PHE B 1 28 ? 1.639 27.25 8.32 1 80.31 28 PHE B C 1
ATOM 1494 O O . PHE B 1 28 ? 0.926 26.938 9.273 1 80.31 28 PHE B O 1
ATOM 1501 N N . ASP B 1 29 ? 1.363 28.219 7.555 1 81.69 29 ASP B N 1
ATOM 1502 C CA . ASP B 1 29 ? 0.263 29.141 7.848 1 81.69 29 ASP B CA 1
ATOM 1503 C C . ASP B 1 29 ? -1.078 28.406 7.816 1 81.69 29 ASP B C 1
ATOM 1505 O O . ASP B 1 29 ? -2.021 28.797 8.508 1 81.69 29 ASP B O 1
ATOM 1509 N N . ALA B 1 30 ? -1.061 27.344 7.109 1 80.5 30 ALA B N 1
ATOM 1510 C CA . ALA B 1 30 ? -2.309 26.594 6.945 1 80.5 30 ALA B CA 1
ATOM 1511 C C . ALA B 1 30 ? -2.625 25.781 8.188 1 80.5 30 ALA B C 1
ATOM 1513 O O . ALA B 1 30 ? -3.785 25.438 8.438 1 80.5 30 ALA B O 1
ATOM 1514 N N . TRP B 1 31 ? -1.59 25.531 8.977 1 81.06 31 TRP B N 1
ATOM 1515 C CA . TRP B 1 31 ? -1.91 24.609 10.062 1 81.06 31 TRP B CA 1
ATOM 1516 C C . TRP B 1 31 ? -1.276 25.078 11.367 1 81.06 31 TRP B C 1
ATOM 1518 O O . TRP B 1 31 ? -1.357 24.375 12.383 1 81.06 31 TRP B O 1
ATOM 1528 N N . GLN B 1 32 ? -0.742 26.203 11.391 1 81.75 32 GLN B N 1
ATOM 1529 C CA . GLN B 1 32 ? -0.054 26.688 12.586 1 81.75 32 GLN B CA 1
ATOM 1530 C C . GLN B 1 32 ? -1.02 26.812 13.758 1 81.75 32 GLN B C 1
ATOM 1532 O O . GLN B 1 32 ? -0.612 26.703 14.922 1 81.75 32 GLN B O 1
ATOM 1537 N N . ASN B 1 33 ? -2.273 26.906 13.484 1 84.94 33 ASN B N 1
ATOM 1538 C CA . ASN B 1 33 ? -3.244 27.109 14.555 1 84.94 33 ASN B CA 1
ATOM 1539 C C . ASN B 1 33 ? -3.848 25.797 15.031 1 84.94 33 ASN B C 1
ATOM 1541 O O . ASN B 1 33 ? -4.641 25.781 15.969 1 84.94 33 ASN B O 1
ATOM 1545 N N . TYR B 1 34 ? -3.449 24.828 14.484 1 90.62 34 TYR B N 1
ATOM 1546 C CA . TYR B 1 34 ? -3.918 23.5 14.898 1 90.62 34 TYR B CA 1
ATOM 1547 C C . TYR B 1 34 ? -2.961 22.875 15.906 1 90.62 34 TYR B C 1
ATOM 1549 O O . TYR B 1 34 ? -1.763 23.172 15.898 1 90.62 34 TYR B O 1
ATOM 1557 N N . GLU B 1 35 ? -3.6 22.203 16.797 1 94.69 35 GLU B N 1
ATOM 1558 C CA . GLU B 1 35 ? -2.73 21.234 17.469 1 94.69 35 GLU B CA 1
ATOM 1559 C C . GLU B 1 35 ? -2.098 20.281 16.453 1 94.69 35 GLU B C 1
ATOM 1561 O O . GLU B 1 35 ? -2.754 19.844 15.508 1 94.69 35 GLU B O 1
ATOM 1566 N N . ARG B 1 36 ? -0.765 20.109 16.672 1 95.44 36 ARG B N 1
ATOM 1567 C CA . ARG B 1 36 ? -0.124 19.281 15.664 1 95.44 36 ARG B CA 1
ATOM 1568 C C . ARG B 1 36 ? 0.986 18.422 16.281 1 95.44 36 ARG B C 1
ATOM 1570 O O . ARG B 1 36 ? 1.554 18.797 17.312 1 95.44 36 ARG B O 1
ATOM 1577 N N . VAL B 1 37 ? 1.173 17.328 15.656 1 97.44 37 VAL B N 1
ATOM 1578 C CA . VAL B 1 37 ? 2.303 16.453 15.938 1 97.44 37 VAL B CA 1
ATOM 1579 C C . VAL B 1 37 ? 2.953 16.016 14.625 1 97.44 37 VAL B C 1
ATOM 1581 O O . VAL B 1 37 ? 2.279 15.883 13.602 1 97.44 37 VAL B O 1
ATOM 1584 N N . TRP B 1 38 ? 4.258 15.805 14.727 1 97.75 38 TRP B N 1
ATOM 1585 C CA . TRP B 1 38 ? 5.016 15.461 13.523 1 97.75 38 TRP B CA 1
ATOM 1586 C C . TRP B 1 38 ? 5.547 14.039 13.602 1 97.75 38 TRP B C 1
ATOM 1588 O O . TRP B 1 38 ? 5.812 13.523 14.695 1 97.75 38 TRP B O 1
ATOM 1598 N N . VAL B 1 39 ? 5.656 13.438 12.461 1 98.62 39 VAL B N 1
ATOM 1599 C CA . VAL B 1 39 ? 6.441 12.219 12.266 1 98.62 39 VAL B CA 1
ATOM 1600 C C . VAL B 1 39 ? 7.465 12.438 11.156 1 98.62 39 VAL B C 1
ATOM 1602 O O . VAL B 1 39 ? 7.113 12.859 10.055 1 98.62 39 VAL B O 1
ATOM 1605 N N . SER B 1 40 ? 8.672 12.203 11.461 1 98.31 40 SER B N 1
ATOM 1606 C CA . SER B 1 40 ? 9.727 12.336 10.469 1 98.31 40 SER B CA 1
ATOM 1607 C C . SER B 1 40 ? 10.969 11.539 10.875 1 98.31 40 SER B C 1
ATOM 1609 O O . SER B 1 40 ? 10.883 10.633 11.703 1 98.31 40 SER B O 1
ATOM 1611 N N . PHE B 1 41 ? 12.086 11.781 10.141 1 98.06 41 PHE B N 1
ATOM 1612 C CA . PHE B 1 41 ? 13.344 11.102 10.422 1 98.06 41 PHE B CA 1
ATOM 1613 C C . PHE B 1 41 ? 14.25 11.969 11.289 1 98.06 41 PHE B C 1
ATOM 1615 O O . PHE B 1 41 ? 14.344 13.18 11.078 1 98.06 41 PHE B O 1
ATOM 1622 N N . LYS B 1 42 ? 14.891 11.273 12.133 1 97.69 42 LYS B N 1
ATOM 1623 C CA . LYS B 1 42 ? 15.82 12.008 12.992 1 97.69 42 LYS B CA 1
ATOM 1624 C C . LYS B 1 42 ? 17.078 12.398 12.227 1 97.69 42 LYS B C 1
ATOM 1626 O O . LYS B 1 42 ? 18.109 11.719 12.32 1 97.69 42 LYS B O 1
ATOM 1631 N N . GLN B 1 43 ? 17.047 13.375 11.484 1 97.19 43 GLN B N 1
ATOM 1632 C CA . GLN B 1 43 ? 18.141 13.953 10.711 1 97.19 43 GLN B CA 1
ATOM 1633 C C . GLN B 1 43 ? 18.375 15.414 11.094 1 97.19 43 GLN B C 1
ATOM 1635 O O . GLN B 1 43 ? 17.453 16.094 11.555 1 97.19 43 GLN B O 1
ATOM 1640 N N . PRO B 1 44 ? 19.562 15.844 10.945 1 96.56 44 PRO B N 1
ATOM 1641 C CA . PRO B 1 44 ? 19.922 17.188 11.422 1 96.56 44 PRO B CA 1
ATOM 1642 C C . PRO B 1 44 ? 18.984 18.266 10.867 1 96.56 44 PRO B C 1
ATOM 1644 O O . PRO B 1 44 ? 18.562 19.141 11.617 1 96.56 44 PRO B O 1
ATOM 1647 N N . ASP B 1 45 ? 18.719 18.266 9.625 1 95.75 45 ASP B N 1
ATOM 1648 C CA . ASP B 1 45 ? 17.859 19.281 9.016 1 95.75 45 ASP B CA 1
ATOM 1649 C C . ASP B 1 45 ? 16.453 19.219 9.594 1 95.75 45 ASP B C 1
ATOM 1651 O O . ASP B 1 45 ? 15.812 20.25 9.805 1 95.75 45 ASP B O 1
ATOM 1655 N N . VAL B 1 46 ? 15.984 18.047 9.828 1 97.5 46 VAL B N 1
ATOM 1656 C CA . VAL B 1 46 ? 14.641 17.859 10.367 1 97.5 46 VAL B CA 1
ATOM 1657 C C . VAL B 1 46 ? 14.602 18.328 11.82 1 97.5 46 VAL B C 1
ATOM 1659 O O . VAL B 1 46 ? 13.695 19.047 12.227 1 97.5 46 VAL B O 1
ATOM 1662 N N . GLU B 1 47 ? 15.594 17.891 12.586 1 97.88 47 GLU B N 1
ATOM 1663 C CA . GLU B 1 47 ? 15.672 18.281 13.992 1 97.88 47 GLU B CA 1
ATOM 1664 C C . GLU B 1 47 ? 15.695 19.797 14.141 1 97.88 47 GLU B C 1
ATOM 1666 O O . GLU B 1 47 ? 15.055 20.344 15.047 1 97.88 47 GLU B O 1
ATOM 1671 N N . SER B 1 48 ? 16.406 20.375 13.273 1 96.94 48 SER B N 1
ATOM 1672 C CA . SER B 1 48 ? 16.5 21.828 13.32 1 96.94 48 SER B CA 1
ATOM 1673 C C . SER B 1 48 ? 15.172 22.469 12.938 1 96.94 48 SER B C 1
ATOM 1675 O O . SER B 1 48 ? 14.703 23.391 13.625 1 96.94 48 SER B O 1
ATOM 1677 N N . ALA B 1 49 ? 14.562 22.078 11.914 1 95.88 49 ALA B N 1
ATOM 1678 C CA . ALA B 1 49 ? 13.336 22.672 11.383 1 95.88 49 ALA B CA 1
ATOM 1679 C C . ALA B 1 49 ? 12.172 22.469 12.344 1 95.88 49 ALA B C 1
ATOM 1681 O O . ALA B 1 49 ? 11.273 23.312 12.43 1 95.88 49 ALA B O 1
ATOM 1682 N N . LEU B 1 50 ? 12.258 21.312 13.109 1 96.69 50 LEU B N 1
ATOM 1683 C CA . LEU B 1 50 ? 11.125 20.969 13.961 1 96.69 50 LEU B CA 1
ATOM 1684 C C . LEU B 1 50 ? 11.508 21.047 15.43 1 96.69 50 LEU B C 1
ATOM 1686 O O . LEU B 1 50 ? 10.945 20.328 16.266 1 96.69 50 LEU B O 1
ATOM 1690 N N . ALA B 1 51 ? 12.406 21.906 15.742 1 96.56 51 ALA B N 1
ATOM 1691 C CA . ALA B 1 51 ? 12.984 22 17.078 1 96.56 51 ALA B CA 1
ATOM 1692 C C . ALA B 1 51 ? 11.914 22.344 18.125 1 96.56 51 ALA B C 1
ATOM 1694 O O . ALA B 1 51 ? 12 21.906 19.266 1 96.56 51 ALA B O 1
ATOM 1695 N N . GLU B 1 52 ? 10.828 23.047 17.781 1 94.44 52 GLU B N 1
ATOM 1696 C CA . GLU B 1 52 ? 9.805 23.5 18.734 1 94.44 52 GLU B CA 1
ATOM 1697 C C . GLU B 1 52 ? 8.523 22.672 18.578 1 94.44 52 GLU B C 1
ATOM 1699 O O . GLU B 1 52 ? 7.477 23.062 19.109 1 94.44 52 GLU B O 1
ATOM 1704 N N . GLU B 1 53 ? 8.602 21.656 17.844 1 96.44 53 GLU B N 1
ATOM 1705 C CA . GLU B 1 53 ? 7.434 20.828 17.562 1 96.44 53 GLU B CA 1
ATOM 1706 C C . GLU B 1 53 ? 7.512 19.5 18.312 1 96.44 53 GLU B C 1
ATOM 1708 O O . GLU B 1 53 ? 8.594 19.062 18.703 1 96.44 53 GLU B O 1
ATOM 1713 N N . LYS B 1 54 ? 6.426 18.938 18.594 1 97.38 54 LYS B N 1
ATOM 1714 C CA . LYS B 1 54 ? 6.383 17.547 19.047 1 97.38 54 LYS B CA 1
ATOM 1715 C C . LYS B 1 54 ? 6.594 16.578 17.891 1 97.38 54 LYS B C 1
ATOM 1717 O O . LYS B 1 54 ? 5.812 16.562 16.938 1 97.38 54 LYS B O 1
ATOM 1722 N N . VAL B 1 55 ? 7.645 15.742 18 1 98.44 55 VAL B N 1
ATOM 1723 C CA . VAL B 1 55 ? 8.008 14.906 16.859 1 98.44 55 VAL B CA 1
ATOM 1724 C C . VAL B 1 55 ? 8.18 13.461 17.312 1 98.44 55 VAL B C 1
ATOM 1726 O O . VAL B 1 55 ? 8.812 13.195 18.344 1 98.44 55 VAL B O 1
ATOM 1729 N N . TYR B 1 56 ? 7.582 12.562 16.672 1 98.75 56 TYR B N 1
ATOM 1730 C CA . TYR B 1 56 ? 7.922 11.148 16.719 1 98.75 56 TYR B CA 1
ATOM 1731 C C . TYR B 1 56 ? 8.883 10.766 15.609 1 98.75 56 TYR B C 1
ATOM 1733 O O . TYR B 1 56 ? 8.688 11.148 14.453 1 98.75 56 TYR B O 1
ATOM 1741 N N . TRP B 1 57 ? 9.852 10.039 15.914 1 98.69 57 TRP B N 1
ATOM 1742 C CA . TRP B 1 57 ? 10.867 9.68 14.938 1 98.69 57 TRP B CA 1
ATOM 1743 C C . TRP B 1 57 ? 10.555 8.328 14.297 1 98.69 57 TRP B C 1
ATOM 1745 O O . TRP B 1 57 ? 10.516 7.309 14.992 1 98.69 57 TRP B O 1
ATOM 1755 N N . ALA B 1 58 ? 10.406 8.359 13.016 1 98.38 58 ALA B N 1
ATOM 1756 C CA . ALA B 1 58 ? 10.125 7.141 12.258 1 98.38 58 ALA B CA 1
ATOM 1757 C C . ALA B 1 58 ? 11.414 6.402 11.914 1 98.38 58 ALA B C 1
ATOM 1759 O O . ALA B 1 58 ? 12.508 6.969 12 1 98.38 58 ALA B O 1
ATOM 1760 N N . TYR B 1 59 ? 11.242 5.148 11.531 1 97.88 59 TYR B N 1
ATOM 1761 C CA . TYR B 1 59 ? 12.367 4.324 11.102 1 97.88 59 TYR B CA 1
ATOM 1762 C C . TYR B 1 59 ? 12.805 4.703 9.688 1 97.88 59 TYR B C 1
ATOM 1764 O O . TYR B 1 59 ? 11.977 4.766 8.773 1 97.88 59 TYR B O 1
ATOM 1772 N N . TYR B 1 60 ? 14.031 4.996 9.508 1 95.38 60 TYR B N 1
ATOM 1773 C CA . TYR B 1 60 ? 14.633 5.43 8.25 1 95.38 60 TYR B CA 1
ATOM 1774 C C . TYR B 1 60 ? 15.539 4.348 7.68 1 95.38 60 TYR B C 1
ATOM 1776 O O . TYR B 1 60 ? 16.234 3.656 8.422 1 95.38 60 TYR B O 1
ATOM 1784 N N . PRO B 1 61 ? 15.586 4.223 6.352 1 92.19 61 PRO B N 1
ATOM 1785 C CA . PRO B 1 61 ? 14.734 4.812 5.32 1 92.19 61 PRO B CA 1
ATOM 1786 C C . PRO B 1 61 ? 13.453 4.016 5.09 1 92.19 61 PRO B C 1
ATOM 1788 O O . PRO B 1 61 ? 13.383 2.834 5.434 1 92.19 61 PRO B O 1
ATOM 1791 N N . THR B 1 62 ? 12.406 4.711 4.668 1 91.06 62 THR B N 1
ATOM 1792 C CA . THR B 1 62 ? 11.164 3.992 4.414 1 91.06 62 THR B CA 1
ATOM 1793 C C . THR B 1 62 ? 10.953 3.781 2.918 1 91.06 62 THR B C 1
ATOM 1795 O O . THR B 1 62 ? 10.266 2.844 2.506 1 91.06 62 THR B O 1
ATOM 1798 N N . THR B 1 63 ? 11.5 4.645 2.125 1 82.94 63 THR B N 1
ATOM 1799 C CA . THR B 1 63 ? 11.352 4.508 0.681 1 82.94 63 THR B CA 1
ATOM 1800 C C . THR B 1 63 ? 11.961 3.201 0.192 1 82.94 63 THR B C 1
ATOM 1802 O O . THR B 1 63 ? 13.125 2.91 0.477 1 82.94 63 THR B O 1
ATOM 1805 N N . ARG B 1 64 ? 11.133 2.426 -0.48 1 80.38 64 ARG B N 1
ATOM 1806 C CA . ARG B 1 64 ? 11.531 1.14 -1.044 1 80.38 64 ARG B CA 1
ATOM 1807 C C . ARG B 1 64 ? 12.047 0.201 0.042 1 80.38 64 ARG B C 1
ATOM 1809 O O . ARG B 1 64 ? 12.898 -0.648 -0.218 1 80.38 64 ARG B O 1
ATOM 1816 N N . ASN B 1 65 ? 11.703 0.499 1.265 1 90.94 65 ASN B N 1
ATOM 1817 C CA . ASN B 1 65 ? 12.07 -0.343 2.402 1 90.94 65 ASN B CA 1
ATOM 1818 C C . ASN B 1 65 ? 10.828 -0.857 3.133 1 90.94 65 ASN B C 1
ATOM 1820 O O . ASN B 1 65 ? 10.336 -0.208 4.055 1 90.94 65 ASN B O 1
ATOM 1824 N N . VAL B 1 66 ? 10.461 -2.045 2.779 1 91.5 66 VAL B N 1
ATOM 1825 C CA . VAL B 1 66 ? 9.211 -2.621 3.277 1 91.5 66 VAL B CA 1
ATOM 1826 C C . VAL B 1 66 ? 9.352 -2.941 4.766 1 91.5 66 VAL B C 1
ATOM 1828 O O . VAL B 1 66 ? 8.398 -2.773 5.531 1 91.5 66 VAL B O 1
ATOM 1831 N N . LYS B 1 67 ? 10.531 -3.4 5.121 1 94.19 67 LYS B N 1
ATOM 1832 C CA . LYS B 1 67 ? 10.766 -3.705 6.527 1 94.19 67 LYS B CA 1
ATOM 1833 C C . LYS B 1 67 ? 10.5 -2.484 7.406 1 94.19 67 LYS B C 1
ATOM 1835 O O . LYS B 1 67 ? 9.75 -2.566 8.383 1 94.19 67 LYS B O 1
ATOM 1840 N N . ASN B 1 68 ? 11.055 -1.406 7 1 96.69 68 ASN B N 1
ATOM 1841 C CA . ASN B 1 68 ? 10.867 -0.187 7.777 1 96.69 68 ASN B CA 1
ATOM 1842 C C . ASN B 1 68 ? 9.453 0.363 7.629 1 96.69 68 ASN B C 1
ATOM 1844 O O . ASN B 1 68 ? 8.93 0.993 8.547 1 96.69 68 ASN B O 1
ATOM 1848 N N . ALA B 1 69 ? 8.805 0.107 6.445 1 95.19 69 ALA B N 1
ATOM 1849 C CA . ALA B 1 69 ? 7.406 0.493 6.293 1 95.19 69 ALA B CA 1
ATOM 1850 C C . ALA B 1 69 ? 6.523 -0.229 7.309 1 95.19 69 ALA B C 1
ATOM 1852 O O . ALA B 1 69 ? 5.641 0.379 7.918 1 95.19 69 ALA B O 1
ATOM 1853 N N . ILE B 1 70 ? 6.824 -1.463 7.539 1 94.88 70 ILE B N 1
ATOM 1854 C CA . ILE B 1 70 ? 6.055 -2.266 8.484 1 94.88 70 ILE B CA 1
ATOM 1855 C C . ILE B 1 70 ? 6.336 -1.794 9.906 1 94.88 70 ILE B C 1
ATOM 1857 O O . ILE B 1 70 ? 5.41 -1.653 10.719 1 94.88 70 ILE B O 1
ATOM 1861 N N . ARG B 1 71 ? 7.566 -1.542 10.195 1 97 71 ARG B N 1
ATOM 1862 C CA . ARG B 1 71 ? 7.906 -1.007 11.516 1 97 71 ARG B CA 1
ATOM 1863 C C . ARG B 1 71 ? 7.191 0.317 11.766 1 97 71 ARG B C 1
ATOM 1865 O O . ARG B 1 71 ? 6.715 0.57 12.875 1 97 71 ARG B O 1
ATOM 1872 N N . ASN B 1 72 ? 7.16 1.122 10.742 1 98.12 72 ASN B N 1
ATOM 1873 C CA . ASN B 1 72 ? 6.508 2.42 10.883 1 98.12 72 ASN B CA 1
ATOM 1874 C C . ASN B 1 72 ? 4.992 2.279 10.984 1 98.12 72 ASN B C 1
ATOM 1876 O O . ASN B 1 72 ? 4.324 3.145 11.555 1 98.12 72 ASN B O 1
ATOM 1880 N N . LEU B 1 73 ? 4.453 1.226 10.422 1 97.12 73 LEU B N 1
ATOM 1881 C CA . LEU B 1 73 ? 3.041 0.936 10.648 1 97.12 73 LEU B CA 1
ATOM 1882 C C . LEU B 1 73 ? 2.775 0.666 12.125 1 97.12 73 LEU B C 1
ATOM 1884 O O . LEU B 1 73 ? 1.797 1.166 12.688 1 97.12 73 LEU B O 1
ATOM 1888 N N . PHE B 1 74 ? 3.643 -0.057 12.742 1 96.94 74 PHE B N 1
ATOM 1889 C CA . PHE B 1 74 ? 3.506 -0.325 14.164 1 96.94 74 PHE B CA 1
ATOM 1890 C C . PHE B 1 74 ? 3.691 0.952 14.977 1 96.94 74 PHE B C 1
ATOM 1892 O O . PHE B 1 74 ? 3.018 1.155 15.992 1 96.94 74 PHE B O 1
ATOM 1899 N N . LEU B 1 75 ? 4.617 1.741 14.477 1 98.44 75 LEU B N 1
ATOM 1900 C CA . LEU B 1 75 ? 4.781 3.043 15.117 1 98.44 75 LEU B CA 1
ATOM 1901 C C . LEU B 1 75 ? 3.494 3.857 15.031 1 98.44 75 LEU B C 1
ATOM 1903 O O . LEU B 1 75 ? 3.082 4.484 16 1 98.44 75 LEU B O 1
ATOM 1907 N N . ALA B 1 76 ? 2.879 3.83 13.883 1 98.56 76 ALA B N 1
ATOM 1908 C CA . ALA B 1 76 ? 1.606 4.523 13.695 1 98.56 76 ALA B CA 1
ATOM 1909 C C . ALA B 1 76 ? 0.554 4 14.672 1 98.56 76 ALA B C 1
ATOM 1911 O O . ALA B 1 76 ? -0.188 4.781 15.273 1 98.56 76 ALA B O 1
ATOM 1912 N N . PHE B 1 77 ? 0.516 2.701 14.93 1 97.38 77 PHE B N 1
ATOM 1913 C CA . PHE B 1 77 ? -0.459 2.08 15.82 1 97.38 77 PHE B CA 1
ATOM 1914 C C . PHE B 1 77 ? -0.226 2.51 17.266 1 97.38 77 PHE B C 1
ATOM 1916 O O . PHE B 1 77 ? -1.148 2.486 18.078 1 97.38 77 PHE B O 1
ATOM 1923 N N . LYS B 1 78 ? 0.957 2.863 17.5 1 98.19 78 LYS B N 1
ATOM 1924 C CA . LYS B 1 78 ? 1.27 3.383 18.828 1 98.19 78 LYS B CA 1
ATOM 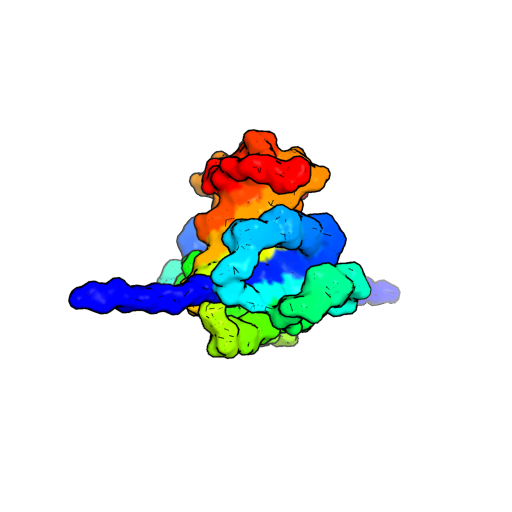1925 C C . LYS B 1 78 ? 0.879 4.852 18.953 1 98.19 78 LYS B C 1
ATOM 1927 O O . LYS B 1 78 ? 0.368 5.281 19.984 1 98.19 78 LYS B O 1
ATOM 1932 N N . ILE B 1 79 ? 1.037 5.625 17.906 1 98.56 79 ILE B N 1
ATOM 1933 C CA . ILE B 1 79 ? 0.866 7.074 17.906 1 98.56 79 ILE B CA 1
ATOM 1934 C C . ILE B 1 79 ? -0.621 7.418 17.859 1 98.56 79 ILE B C 1
ATOM 1936 O O . ILE B 1 79 ? -1.077 8.312 18.578 1 98.56 79 ILE B O 1
ATOM 1940 N N . PHE B 1 80 ? -1.385 6.742 17.078 1 98.38 80 PHE B N 1
ATOM 1941 C CA . PHE B 1 80 ? -2.762 7.125 16.781 1 98.38 80 PHE B CA 1
ATOM 1942 C C . PHE B 1 80 ? -3.615 7.078 18.047 1 98.38 80 PHE B C 1
ATOM 1944 O O . PHE B 1 80 ? -4.324 8.039 18.359 1 98.38 80 PHE B O 1
ATOM 1951 N N . PRO B 1 81 ? -3.482 5.957 18.859 1 97.81 81 PRO B N 1
ATOM 1952 C CA . PRO B 1 81 ? -4.301 5.949 20.078 1 97.81 81 PRO B CA 1
ATOM 1953 C C . PRO B 1 81 ? -3.855 7 21.094 1 97.81 81 PRO B C 1
ATOM 1955 O O . PRO B 1 81 ? -4.668 7.473 21.891 1 97.81 81 PRO B O 1
ATOM 1958 N N . ARG B 1 82 ? -2.646 7.402 21.047 1 97.81 82 ARG B N 1
ATOM 1959 C CA . ARG B 1 82 ? -2.092 8.367 21.984 1 97.81 82 ARG B CA 1
ATOM 1960 C C . ARG B 1 82 ? -2.441 9.797 21.578 1 97.81 82 ARG B C 1
ATOM 1962 O O . ARG B 1 82 ? -2.855 10.602 22.406 1 97.81 82 ARG B O 1
ATOM 1969 N N . GLU B 1 83 ? -2.324 10.086 20.297 1 98 83 GLU B N 1
ATOM 1970 C CA . GLU B 1 83 ? -2.443 11.461 19.828 1 98 83 GLU B CA 1
ATOM 1971 C C . GLU B 1 83 ? -3.836 11.727 19.25 1 98 83 GLU B C 1
ATOM 1973 O O . GLU B 1 83 ? -4.27 12.875 19.188 1 98 83 GLU B O 1
ATOM 1978 N N . ARG B 1 84 ? -4.473 10.75 18.766 1 97.56 84 ARG B N 1
ATOM 1979 C CA . ARG B 1 84 ? -5.82 10.812 18.219 1 97.56 84 ARG B CA 1
ATOM 1980 C C . ARG B 1 84 ? -5.941 11.938 17.188 1 97.56 84 ARG B C 1
ATOM 1982 O O . ARG B 1 84 ? -6.828 12.789 17.297 1 97.56 84 ARG B O 1
ATOM 1989 N N . PRO B 1 85 ? -5.102 11.938 16.219 1 97.88 85 PRO B N 1
ATOM 1990 C CA . PRO B 1 85 ? -5.207 12.984 15.211 1 97.88 85 PRO B CA 1
ATOM 1991 C C . PRO B 1 85 ? -6.496 12.891 14.398 1 97.88 85 PRO B C 1
ATOM 1993 O O . PRO B 1 85 ? -6.992 11.789 14.141 1 97.88 85 PRO B O 1
ATOM 1996 N N . ASP B 1 86 ? -6.984 14.039 13.969 1 97 86 ASP B N 1
ATOM 1997 C CA . ASP B 1 86 ? -8.172 14.102 13.117 1 97 86 ASP B CA 1
ATOM 1998 C C . ASP B 1 86 ? -7.793 13.977 11.641 1 97 86 ASP B C 1
ATOM 2000 O O . ASP B 1 86 ? -8.57 13.453 10.844 1 97 86 ASP B O 1
ATOM 2004 N N . VAL B 1 87 ? -6.633 14.469 11.336 1 96.88 87 VAL B N 1
ATOM 2005 C CA . VAL B 1 87 ? -6.188 14.508 9.945 1 96.88 87 VAL B CA 1
ATOM 2006 C C . VAL B 1 87 ? -4.703 14.164 9.867 1 96.88 87 VAL B C 1
ATOM 2008 O O . VAL B 1 87 ? -3.906 14.633 10.68 1 96.88 87 VAL B O 1
ATOM 2011 N N . VAL B 1 88 ? -4.363 13.32 8.984 1 98 88 VAL B N 1
ATOM 2012 C CA . VAL B 1 88 ? -2.973 13.062 8.617 1 98 88 VAL B CA 1
ATOM 2013 C C . VAL B 1 88 ? -2.627 13.82 7.332 1 98 88 VAL B C 1
ATOM 2015 O O . VAL B 1 88 ? -3.344 13.719 6.336 1 98 88 VAL B O 1
ATOM 2018 N N . VAL B 1 89 ? -1.563 14.578 7.387 1 96.81 89 VAL B N 1
ATOM 2019 C CA . VAL B 1 89 ? -1.127 15.375 6.246 1 96.81 89 VAL B CA 1
ATOM 2020 C C . VAL B 1 89 ? 0.293 14.977 5.852 1 96.81 89 VAL B C 1
ATOM 2022 O O . VAL B 1 89 ? 1.164 14.82 6.711 1 96.81 89 VAL B O 1
ATOM 2025 N N . SER B 1 90 ? 0.479 14.812 4.602 1 96.62 90 SER B N 1
ATOM 2026 C CA . SER B 1 90 ? 1.829 14.508 4.141 1 96.62 90 SER B CA 1
ATOM 2027 C C . SER B 1 90 ? 2.068 15.047 2.736 1 96.62 90 SER B C 1
ATOM 2029 O O . SER B 1 90 ? 1.136 15.148 1.936 1 96.62 90 SER B O 1
ATOM 2031 N N . ALA B 1 91 ? 3.273 15.414 2.469 1 92.31 91 ALA B N 1
ATOM 2032 C CA . ALA B 1 91 ? 3.736 15.711 1.116 1 92.31 91 ALA B CA 1
ATOM 2033 C C . ALA B 1 91 ? 4.805 14.719 0.671 1 92.31 91 ALA B C 1
ATOM 2035 O O . ALA B 1 91 ? 5.719 15.078 -0.08 1 92.31 91 ALA B O 1
ATOM 2036 N N . GLY B 1 92 ? 4.691 13.5 1.185 1 85.12 92 GLY B N 1
ATOM 2037 C CA . GLY B 1 92 ? 5.684 12.469 0.913 1 85.12 92 GLY B CA 1
ATOM 2038 C C . GLY B 1 92 ? 6.754 12.375 1.986 1 85.12 92 GLY B C 1
ATOM 2039 O O . GLY B 1 92 ? 6.66 13.039 3.021 1 85.12 92 GLY B O 1
ATOM 2040 N N . ALA B 1 93 ? 7.664 11.469 1.736 1 87.19 93 ALA B N 1
ATOM 2041 C CA . ALA B 1 93 ? 7.809 10.422 0.732 1 87.19 93 ALA B CA 1
ATOM 2042 C C . ALA B 1 93 ? 7.27 9.086 1.25 1 87.19 93 ALA B C 1
ATOM 2044 O O . ALA B 1 93 ? 6.188 9.031 1.84 1 87.19 93 ALA B O 1
ATOM 2045 N N . GLY B 1 94 ? 7.898 8.016 1.225 1 90.44 94 GLY B N 1
ATOM 2046 C CA . GLY B 1 94 ? 7.516 6.652 1.555 1 90.44 94 GLY B CA 1
ATOM 2047 C C . GLY B 1 94 ? 7.039 6.496 2.988 1 90.44 94 GLY B C 1
ATOM 2048 O O . GLY B 1 94 ? 6.184 5.656 3.275 1 90.44 94 GLY B O 1
ATOM 2049 N N . VAL B 1 95 ? 7.465 7.418 3.82 1 95.88 95 VAL B N 1
ATOM 2050 C CA . VAL B 1 95 ? 7.164 7.309 5.242 1 95.88 95 VAL B CA 1
ATOM 2051 C C . VAL B 1 95 ? 5.684 7.59 5.484 1 95.88 95 VAL B C 1
ATOM 2053 O O . VAL B 1 95 ? 5.129 7.191 6.512 1 95.88 95 VAL B O 1
ATOM 2056 N N . ALA B 1 96 ? 5.055 8.219 4.551 1 96.62 96 ALA B N 1
ATOM 2057 C CA . ALA B 1 96 ? 3.646 8.578 4.707 1 96.62 96 ALA B CA 1
ATOM 2058 C C . ALA B 1 96 ? 2.752 7.352 4.594 1 96.62 96 ALA B C 1
ATOM 2060 O O . ALA B 1 96 ? 1.687 7.289 5.215 1 96.62 96 ALA B O 1
ATOM 2061 N N . VAL B 1 97 ? 3.123 6.344 3.891 1 94.69 97 VAL B N 1
ATOM 2062 C CA . VAL B 1 97 ? 2.27 5.23 3.488 1 94.69 97 VAL B CA 1
ATOM 2063 C C . VAL B 1 97 ? 1.77 4.488 4.727 1 94.69 97 VAL B C 1
ATOM 2065 O O . VAL B 1 97 ? 0.561 4.336 4.918 1 94.69 97 VAL B O 1
ATOM 2068 N N . PRO B 1 98 ? 2.631 4.078 5.641 1 96.75 98 PRO B N 1
ATOM 2069 C CA . PRO B 1 98 ? 2.119 3.354 6.809 1 96.75 98 PRO B CA 1
ATOM 2070 C C . PRO B 1 98 ? 1.187 4.203 7.668 1 96.75 98 PRO B C 1
ATOM 2072 O O . PRO B 1 98 ? 0.242 3.68 8.266 1 96.75 98 PRO B O 1
ATOM 2075 N N . PHE B 1 99 ? 1.342 5.438 7.668 1 98.38 99 PHE B N 1
ATOM 2076 C CA . PHE B 1 99 ? 0.509 6.297 8.5 1 98.38 99 PHE B CA 1
ATOM 2077 C C . PHE B 1 99 ? -0.84 6.551 7.836 1 98.38 99 PHE B C 1
ATOM 2079 O O . PHE B 1 99 ? -1.854 6.699 8.523 1 98.38 99 PHE B O 1
ATOM 2086 N N . PHE B 1 100 ? -0.835 6.582 6.527 1 97 100 PHE B N 1
ATOM 2087 C CA . PHE B 1 100 ? -2.102 6.691 5.812 1 97 100 PHE B CA 1
ATOM 2088 C C . PHE B 1 100 ? -2.922 5.418 5.969 1 97 100 PHE B C 1
ATOM 2090 O O . PHE B 1 100 ? -4.148 5.469 6.082 1 97 100 PHE B O 1
ATOM 2097 N N . VAL B 1 101 ? -2.234 4.301 5.992 1 94.56 101 VAL B N 1
ATOM 2098 C CA . VAL B 1 101 ? -2.904 3.027 6.234 1 94.56 101 VAL B CA 1
ATOM 2099 C C . VAL B 1 101 ? -3.521 3.023 7.629 1 94.56 101 VAL B C 1
ATOM 2101 O O . VAL B 1 101 ? -4.695 2.682 7.797 1 94.56 101 VAL B O 1
ATOM 2104 N N . ALA B 1 102 ? -2.773 3.387 8.609 1 97.25 102 ALA B N 1
ATOM 2105 C CA . ALA B 1 102 ? -3.264 3.439 9.984 1 97.25 102 ALA B CA 1
ATOM 2106 C C . ALA B 1 102 ? -4.426 4.418 10.117 1 97.25 102 ALA B C 1
ATOM 2108 O O . ALA B 1 102 ? -5.375 4.168 10.867 1 97.25 102 ALA B O 1
ATOM 2109 N N . ALA B 1 103 ? -4.324 5.535 9.383 1 97.75 103 ALA B N 1
ATOM 2110 C CA . ALA B 1 103 ? -5.371 6.551 9.438 1 97.75 103 ALA B CA 1
ATOM 2111 C C . ALA B 1 103 ? -6.727 5.961 9.055 1 97.75 103 ALA B C 1
ATOM 2113 O O . ALA B 1 103 ? -7.75 6.316 9.641 1 97.75 103 ALA B O 1
ATOM 2114 N N . LYS B 1 104 ? -6.695 5.086 8.078 1 94.38 104 LYS B N 1
ATOM 2115 C CA . LYS B 1 104 ? -7.938 4.445 7.66 1 94.38 104 LYS B CA 1
ATOM 2116 C C . LYS B 1 104 ? -8.547 3.627 8.797 1 94.38 104 LYS B C 1
ATOM 2118 O O . LYS B 1 104 ? -9.766 3.615 8.977 1 94.38 104 LYS B O 1
ATOM 2123 N N . LEU B 1 105 ? -7.742 3.014 9.562 1 94.31 105 LEU B N 1
ATOM 2124 C CA . LEU B 1 105 ? -8.195 2.162 10.656 1 94.31 105 LEU B CA 1
ATOM 2125 C C . LEU B 1 105 ? -8.727 3.002 11.82 1 94.31 105 LEU B C 1
ATOM 2127 O O . LEU B 1 105 ? -9.727 2.643 12.438 1 94.31 105 LEU B O 1
ATOM 2131 N N . PHE B 1 106 ? -8.07 4.09 11.984 1 96.5 106 PHE B N 1
ATOM 2132 C CA . PHE B 1 106 ? -8.422 4.918 13.133 1 96.5 106 PHE B CA 1
ATOM 2133 C C . PHE B 1 106 ? -9.391 6.023 12.727 1 96.5 106 PHE B C 1
ATOM 2135 O O . PHE B 1 106 ? -9.703 6.906 13.531 1 96.5 106 PHE B O 1
ATOM 2142 N N . ARG B 1 107 ? -9.742 5.996 11.453 1 95 107 ARG B N 1
ATOM 2143 C CA . ARG B 1 107 ? -10.781 6.867 10.898 1 95 107 ARG B CA 1
ATOM 2144 C C . ARG B 1 107 ? -10.336 8.32 10.914 1 95 107 ARG B C 1
ATOM 2146 O O . ARG B 1 107 ? -11.133 9.219 11.188 1 95 107 ARG B O 1
ATOM 2153 N N . ALA B 1 108 ? -9.094 8.547 10.852 1 97.44 108 ALA B N 1
ATOM 2154 C CA . ALA B 1 108 ? -8.57 9.891 10.617 1 97.44 108 ALA B CA 1
ATOM 2155 C C . ALA B 1 108 ? -8.617 10.25 9.133 1 97.44 108 ALA B C 1
ATOM 2157 O O . ALA B 1 108 ? -8.398 9.398 8.273 1 97.44 108 ALA B O 1
ATOM 2158 N N . LYS B 1 109 ? -8.938 11.453 8.805 1 97.5 109 LYS B N 1
ATOM 2159 C CA . LYS B 1 109 ? -8.883 11.906 7.418 1 97.5 109 LYS B CA 1
ATOM 2160 C C . LYS B 1 109 ? -7.441 11.992 6.922 1 97.5 109 LYS B C 1
ATOM 2162 O O . LYS B 1 109 ? -6.516 12.18 7.715 1 97.5 109 LYS B O 1
ATOM 2167 N N . THR B 1 110 ? -7.27 11.82 5.617 1 97.69 110 THR B N 1
ATOM 2168 C CA . THR B 1 110 ? -5.93 11.852 5.039 1 97.69 110 THR B CA 1
ATOM 2169 C C . THR B 1 110 ? -5.852 12.875 3.908 1 97.69 110 THR B C 1
ATOM 2171 O O . THR B 1 110 ? -6.711 12.898 3.025 1 97.69 110 THR B O 1
ATOM 2174 N N . LEU B 1 111 ? -4.895 13.727 4.027 1 96.56 111 LEU B N 1
ATOM 2175 C CA . LEU B 1 111 ? -4.629 14.75 3.023 1 96.56 111 LEU B CA 1
ATOM 2176 C C . LEU B 1 111 ? -3.211 14.625 2.477 1 96.56 111 LEU B C 1
ATOM 2178 O O . LEU B 1 111 ? -2.242 14.656 3.238 1 96.56 111 LEU B O 1
ATOM 2182 N N . TYR B 1 112 ? -3.1 14.453 1.223 1 95.5 112 TYR B N 1
ATOM 2183 C CA . TYR B 1 112 ? -1.796 14.328 0.579 1 95.5 112 TYR B CA 1
ATOM 2184 C C . TYR B 1 112 ? -1.57 15.453 -0.4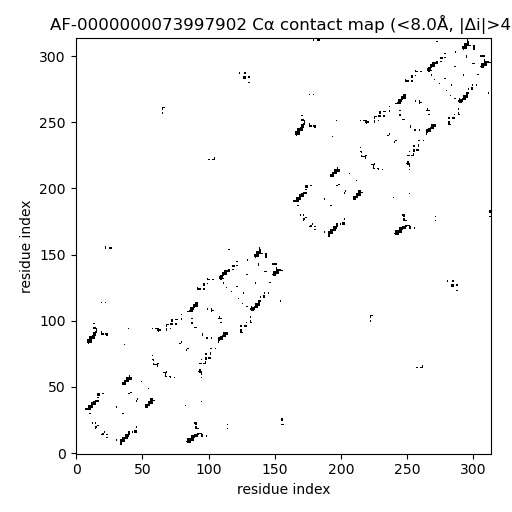22 1 95.5 112 TYR B C 1
ATOM 2186 O O . TYR B 1 112 ? -2.48 15.82 -1.169 1 95.5 112 TYR B O 1
ATOM 2194 N N . ILE B 1 113 ? -0.354 15.977 -0.387 1 93.38 113 ILE B N 1
ATOM 2195 C CA . ILE B 1 113 ? 0.057 16.984 -1.363 1 93.38 113 ILE B CA 1
ATOM 2196 C C . ILE B 1 113 ? 1.207 16.438 -2.209 1 93.38 113 ILE B C 1
ATOM 2198 O O . ILE B 1 113 ? 2.314 16.234 -1.706 1 93.38 113 ILE B O 1
ATOM 2202 N N . GLU B 1 114 ? 0.993 16.266 -3.512 1 91.44 114 GLU B N 1
ATOM 2203 C CA . GLU B 1 114 ? 2.016 15.773 -4.43 1 91.44 114 GLU B CA 1
ATOM 2204 C C . GLU B 1 114 ? 3.061 16.844 -4.723 1 91.44 114 GLU B C 1
ATOM 2206 O O . GLU B 1 114 ? 2.717 17.969 -5.082 1 91.44 114 GLU B O 1
ATOM 2211 N N . CYS B 1 115 ? 4.363 16.438 -4.527 1 83.69 115 CYS B N 1
ATOM 2212 C CA . CYS B 1 115 ? 5.441 17.406 -4.695 1 83.69 115 CYS B CA 1
ATOM 2213 C C . CYS B 1 115 ? 5.645 17.75 -6.164 1 83.69 115 CYS B C 1
ATOM 2215 O O . CYS B 1 115 ? 5.469 16.891 -7.035 1 83.69 115 CYS B O 1
ATOM 2217 N N . TYR B 1 116 ? 5.906 19.016 -6.473 1 73.75 116 TYR B N 1
ATOM 2218 C CA . TYR B 1 116 ? 6.039 19.578 -7.809 1 73.75 116 TYR B CA 1
ATOM 2219 C C . TYR B 1 116 ? 7.371 19.203 -8.438 1 73.75 116 TYR B C 1
ATOM 2221 O O . TYR B 1 116 ? 7.605 19.469 -9.617 1 73.75 116 TYR B O 1
ATOM 2229 N N . ASP B 1 117 ? 8.297 18.562 -7.797 1 64.12 117 ASP B N 1
ATOM 2230 C CA . ASP B 1 117 ? 9.633 18.359 -8.344 1 64.12 117 ASP B CA 1
ATOM 2231 C C . ASP B 1 117 ? 9.602 17.422 -9.547 1 64.12 117 ASP B C 1
ATOM 2233 O O . ASP B 1 117 ? 10.508 17.438 -10.383 1 64.12 117 ASP B O 1
ATOM 2237 N N . ARG B 1 118 ? 8.641 16.562 -9.664 1 60.09 118 ARG B N 1
ATOM 2238 C CA . ARG B 1 118 ? 8.594 15.711 -10.859 1 60.09 118 ARG B CA 1
ATOM 2239 C C . ARG B 1 118 ? 7.23 15.812 -11.539 1 60.09 118 ARG B C 1
ATOM 2241 O O . ARG B 1 118 ? 6.406 14.898 -11.422 1 60.09 118 ARG B O 1
ATOM 2248 N N . PRO B 1 119 ? 6.898 16.875 -12.25 1 57.56 119 PRO B N 1
ATOM 2249 C CA . PRO B 1 119 ? 5.562 17.188 -12.766 1 57.56 119 PRO B CA 1
ATOM 2250 C C . PRO B 1 119 ? 5.008 16.094 -13.68 1 57.56 119 PRO B C 1
ATOM 2252 O O . PRO B 1 119 ? 3.789 15.93 -13.766 1 57.56 119 PRO B O 1
ATOM 2255 N N . THR B 1 120 ? 5.914 15.359 -14.367 1 56.41 120 THR B N 1
ATOM 2256 C CA . THR B 1 120 ? 5.383 14.508 -15.43 1 56.41 120 THR B CA 1
ATOM 2257 C C . THR B 1 120 ? 5.34 13.047 -14.984 1 56.41 120 THR B C 1
ATOM 2259 O O . THR B 1 120 ? 4.594 12.242 -15.547 1 56.41 120 THR B O 1
ATOM 2262 N N . LEU B 1 121 ? 6.16 12.695 -13.977 1 63.44 121 LEU B N 1
ATOM 2263 C CA . LEU B 1 121 ? 6.18 11.281 -13.633 1 63.44 121 LEU B CA 1
ATOM 2264 C C . LEU B 1 121 ? 5.719 11.062 -12.195 1 63.44 121 LEU B C 1
ATOM 2266 O O . LEU B 1 121 ? 6.348 11.547 -11.258 1 63.44 121 LEU B O 1
ATOM 2270 N N . PRO B 1 122 ? 4.523 10.469 -12.195 1 72.75 122 PRO B N 1
ATOM 2271 C CA . PRO B 1 122 ? 4.059 10.172 -10.844 1 72.75 122 PRO B CA 1
ATOM 2272 C C . PRO B 1 122 ? 5.039 9.305 -10.055 1 72.75 122 PRO B C 1
ATOM 2274 O O . PRO B 1 122 ? 5.699 8.438 -10.633 1 72.75 122 PRO B O 1
ATOM 2277 N N . THR B 1 123 ? 5.289 9.734 -8.844 1 73.06 123 THR B N 1
ATOM 2278 C CA . THR B 1 123 ? 6.145 8.922 -7.984 1 73.06 123 THR B CA 1
ATOM 2279 C C . THR B 1 123 ? 5.41 7.668 -7.523 1 73.06 123 THR B C 1
ATOM 2281 O O . THR B 1 123 ? 4.18 7.602 -7.582 1 73.06 123 THR B O 1
ATOM 2284 N N . MET B 1 124 ? 6.129 6.645 -7.172 1 74.38 124 MET B N 1
ATOM 2285 C CA . MET B 1 124 ? 5.547 5.418 -6.641 1 74.38 124 MET B CA 1
ATOM 2286 C C . MET B 1 124 ? 4.723 5.703 -5.387 1 74.38 124 MET B C 1
ATOM 2288 O O . MET B 1 124 ? 3.615 5.188 -5.234 1 74.38 124 MET B O 1
ATOM 2292 N N . THR B 1 125 ? 5.266 6.559 -4.555 1 79.56 125 THR B N 1
ATOM 2293 C CA . THR B 1 125 ? 4.555 6.934 -3.338 1 79.56 125 THR B CA 1
ATOM 2294 C C . THR B 1 125 ? 3.266 7.676 -3.672 1 79.56 125 THR B C 1
ATOM 2296 O O . THR B 1 125 ? 2.221 7.422 -3.07 1 79.56 125 THR B O 1
ATOM 2299 N N . GLY B 1 126 ? 3.387 8.539 -4.676 1 83.88 126 GLY B N 1
ATOM 2300 C CA . GLY B 1 126 ? 2.199 9.258 -5.105 1 83.88 126 GLY B CA 1
ATOM 2301 C C . GLY B 1 126 ? 1.082 8.344 -5.574 1 83.88 126 GLY B C 1
ATOM 2302 O O . GLY B 1 126 ? -0.084 8.555 -5.234 1 83.88 126 GLY B O 1
ATOM 2303 N N . LYS B 1 127 ? 1.401 7.305 -6.301 1 83.44 127 LYS B N 1
ATOM 2304 C CA . LYS B 1 127 ? 0.408 6.355 -6.793 1 83.44 127 LYS B CA 1
ATOM 2305 C C . LYS B 1 127 ? -0.263 5.613 -5.641 1 83.44 127 LYS B C 1
ATOM 2307 O O . LYS B 1 127 ? -1.479 5.418 -5.648 1 83.44 127 LYS B O 1
ATOM 2312 N N . MET B 1 128 ? 0.455 5.215 -4.672 1 86.44 128 MET B N 1
ATOM 2313 C CA . MET B 1 128 ? -0.085 4.5 -3.52 1 86.44 128 MET B CA 1
ATOM 2314 C C . MET B 1 128 ? -0.974 5.41 -2.68 1 86.44 128 MET B C 1
ATOM 2316 O O . MET B 1 128 ? -2.066 5.012 -2.268 1 86.44 128 MET B O 1
ATOM 2320 N N . LEU B 1 129 ? -0.492 6.605 -2.514 1 91.62 129 LEU B N 1
ATOM 2321 C CA . LEU B 1 129 ? -1.218 7.516 -1.636 1 91.62 129 LEU B CA 1
ATOM 2322 C C . LEU B 1 129 ? -2.457 8.07 -2.332 1 91.62 129 LEU B C 1
ATOM 2324 O O . LEU B 1 129 ? -3.393 8.523 -1.672 1 91.62 129 LEU B O 1
ATOM 2328 N N . TYR B 1 130 ? -2.395 8.031 -3.686 1 89.5 130 TYR B N 1
ATOM 2329 C CA . TYR B 1 130 ? -3.57 8.422 -4.453 1 89.5 130 TYR B CA 1
ATOM 2330 C C . TYR B 1 130 ? -4.77 7.555 -4.098 1 89.5 130 TYR B C 1
ATOM 2332 O O . TYR B 1 130 ? -5.91 8.023 -4.102 1 89.5 130 TYR B O 1
ATOM 2340 N N . VAL B 1 131 ? -4.496 6.316 -3.691 1 84.44 131 VAL B N 1
ATOM 2341 C CA . VAL B 1 131 ? -5.543 5.359 -3.355 1 84.44 131 VAL B CA 1
ATOM 2342 C C . VAL B 1 131 ? -5.93 5.512 -1.887 1 84.44 131 VAL B C 1
ATOM 2344 O O . VAL B 1 131 ? -7.086 5.289 -1.516 1 84.44 131 VAL B O 1
ATOM 2347 N N . LEU B 1 132 ? -5.09 5.941 -1.06 1 90.19 132 LEU B N 1
ATOM 2348 C CA . LEU B 1 132 ? -5.301 5.957 0.384 1 90.19 132 LEU B CA 1
ATOM 2349 C C . LEU B 1 132 ? -5.801 7.324 0.843 1 90.19 132 LEU B C 1
ATOM 2351 O O . LEU B 1 132 ? -6.453 7.434 1.885 1 90.19 132 LEU B O 1
ATOM 2355 N N . ALA B 1 133 ? -5.52 8.328 0.078 1 94.81 133 ALA B N 1
ATOM 2356 C CA . ALA B 1 133 ? -5.809 9.688 0.521 1 94.81 133 ALA B CA 1
ATOM 2357 C C . ALA B 1 133 ? -7.285 10.031 0.318 1 94.81 133 ALA B C 1
ATOM 2359 O O . ALA B 1 133 ? -7.863 9.703 -0.722 1 94.81 133 ALA B O 1
ATOM 2360 N N . ASP B 1 134 ? -7.895 10.648 1.303 1 95.62 134 ASP B N 1
ATOM 2361 C CA . ASP B 1 134 ? -9.234 11.195 1.142 1 95.62 134 ASP B CA 1
ATOM 2362 C C . ASP B 1 134 ? -9.211 12.469 0.294 1 95.62 134 ASP B C 1
ATOM 2364 O O . ASP B 1 134 ? -10.148 12.734 -0.456 1 95.62 134 ASP B O 1
ATOM 2368 N N . ASP B 1 135 ? -8.227 13.227 0.493 1 96.25 135 ASP B N 1
ATOM 2369 C CA . ASP B 1 135 ? -7.988 14.469 -0.232 1 96.25 135 ASP B CA 1
ATOM 2370 C C . ASP B 1 135 ? -6.598 14.484 -0.864 1 96.25 135 ASP B C 1
ATOM 2372 O O . ASP B 1 135 ? -5.602 14.703 -0.175 1 96.25 135 ASP B O 1
ATOM 2376 N N . PHE B 1 136 ? -6.531 14.211 -2.129 1 95.56 136 PHE B N 1
ATOM 2377 C CA . PHE B 1 136 ? -5.281 14.18 -2.881 1 95.56 136 PHE B CA 1
ATOM 2378 C C . PHE B 1 136 ? -5.102 15.461 -3.684 1 95.56 136 PHE B C 1
ATOM 2380 O O . PHE B 1 136 ? -5.891 15.75 -4.582 1 95.56 136 PHE B O 1
ATOM 2387 N N . ASN B 1 137 ? -4.012 16.172 -3.375 1 94.25 137 ASN B N 1
ATOM 2388 C CA . ASN B 1 137 ? -3.791 17.484 -3.986 1 94.25 137 ASN B CA 1
ATOM 2389 C C . ASN B 1 137 ? -2.549 17.484 -4.871 1 94.25 137 ASN B C 1
ATOM 2391 O O . ASN B 1 137 ? -1.525 16.906 -4.516 1 94.25 137 ASN B O 1
ATOM 2395 N N . VAL B 1 138 ? -2.697 18.125 -6.023 1 93.81 138 VAL B N 1
ATOM 2396 C CA . VAL B 1 138 ? -1.575 18.344 -6.93 1 93.81 138 VAL B CA 1
ATOM 2397 C C . VAL B 1 138 ? -1.357 19.828 -7.129 1 93.81 138 VAL B C 1
ATOM 2399 O O . VAL B 1 138 ? -2.174 20.656 -6.695 1 93.81 138 VAL B O 1
ATOM 2402 N N . GLN B 1 139 ? -0.25 20.172 -7.742 1 92.5 139 GLN B N 1
ATOM 2403 C CA . GLN B 1 139 ? 0.117 21.578 -7.789 1 92.5 139 GLN B CA 1
ATOM 2404 C C . GLN B 1 139 ? 0.116 22.094 -9.227 1 92.5 139 GLN B C 1
ATOM 2406 O O . GLN B 1 139 ? 0.592 23.203 -9.492 1 92.5 139 GLN B O 1
ATOM 2411 N N . SER B 1 140 ? -0.308 21.297 -10.203 1 91.38 140 SER B N 1
ATOM 2412 C CA . SER B 1 140 ? -0.406 21.703 -11.602 1 91.38 140 SER B CA 1
ATOM 2413 C C . SER B 1 140 ? -1.415 20.844 -12.352 1 91.38 140 SER B C 1
ATOM 2415 O O . SER B 1 140 ? -1.716 19.734 -11.945 1 91.38 140 SER B O 1
ATOM 2417 N N . ASP B 1 141 ? -1.844 21.359 -13.477 1 90.81 141 ASP B N 1
ATOM 2418 C CA . ASP B 1 141 ? -2.748 20.609 -14.352 1 90.81 141 ASP B CA 1
ATOM 2419 C C . ASP B 1 141 ? -2.057 19.391 -14.938 1 90.81 141 ASP B C 1
ATOM 2421 O O . ASP B 1 141 ? -2.693 18.359 -15.156 1 90.81 141 ASP B O 1
ATOM 2425 N N . GLU B 1 142 ? -0.855 19.547 -15.148 1 88.81 142 GLU B N 1
ATOM 2426 C CA . GLU B 1 142 ? -0.084 18.438 -15.695 1 88.81 142 GLU B CA 1
ATOM 2427 C C . GLU B 1 142 ? -0.086 17.25 -14.75 1 88.81 142 GLU B C 1
ATOM 2429 O O . GLU B 1 142 ? -0.293 16.109 -15.18 1 88.81 142 GLU B O 1
ATOM 2434 N N . GLN B 1 143 ? 0.093 17.562 -13.484 1 89.19 143 GLN B N 1
ATOM 2435 C CA . GLN B 1 143 ? 0.064 16.5 -12.477 1 89.19 143 GLN B CA 1
ATOM 2436 C C . GLN B 1 143 ? -1.32 15.867 -12.391 1 89.19 143 GLN B C 1
ATOM 2438 O O . GLN B 1 143 ? -1.444 14.672 -12.117 1 89.19 143 GLN B O 1
ATOM 2443 N N . GLN B 1 144 ? -2.367 16.625 -12.609 1 90.56 144 GLN B N 1
ATOM 2444 C CA . GLN B 1 144 ? -3.736 16.125 -12.477 1 90.56 144 GLN B CA 1
ATOM 2445 C C . GLN B 1 144 ? -4.059 15.109 -13.562 1 90.56 144 GLN B C 1
ATOM 2447 O O . GLN B 1 144 ? -4.91 14.234 -13.367 1 90.56 144 GLN B O 1
ATOM 2452 N N . LYS B 1 145 ? -3.385 15.188 -14.664 1 85.19 145 LYS B N 1
ATOM 2453 C CA . LYS B 1 145 ? -3.58 14.203 -15.727 1 85.19 145 LYS B CA 1
ATOM 2454 C C . LYS B 1 145 ? -3.268 12.789 -15.227 1 85.19 145 LYS B C 1
ATOM 2456 O O . LYS B 1 145 ? -3.91 11.828 -15.641 1 85.19 145 LYS B O 1
ATOM 2461 N N . ASN B 1 146 ? -2.338 12.781 -14.344 1 81.88 146 ASN B N 1
ATOM 2462 C CA . ASN B 1 146 ? -1.938 11.492 -13.773 1 81.88 146 ASN B CA 1
ATOM 2463 C C . ASN B 1 146 ? -2.844 11.086 -12.617 1 81.88 146 ASN B C 1
ATOM 2465 O O . ASN B 1 146 ? -2.922 9.906 -12.266 1 81.88 146 ASN B O 1
ATOM 2469 N N . PHE B 1 147 ? -3.471 12.117 -12.016 1 87 147 PHE B N 1
ATOM 2470 C CA . PHE B 1 147 ? -4.348 11.914 -10.867 1 87 147 PHE B CA 1
ATOM 2471 C C . PHE B 1 147 ? -5.672 12.641 -11.062 1 87 147 PHE B C 1
ATOM 2473 O O . PHE B 1 147 ? -5.949 13.633 -10.391 1 87 147 PHE B O 1
ATOM 2480 N N . PRO B 1 148 ? -6.516 12.094 -11.883 1 85.5 148 PRO B N 1
ATOM 2481 C CA . PRO B 1 148 ? -7.68 12.828 -12.375 1 85.5 148 PRO B CA 1
ATOM 2482 C C . PRO B 1 148 ? -8.648 13.227 -11.258 1 85.5 148 PRO B C 1
ATOM 2484 O O . PRO B 1 148 ? -9.367 14.219 -11.383 1 85.5 148 PRO B O 1
ATOM 2487 N N . ASP B 1 149 ? -8.766 12.523 -10.18 1 88.62 149 ASP B N 1
ATOM 2488 C CA . ASP B 1 149 ? -9.703 12.836 -9.109 1 88.62 149 ASP B CA 1
ATOM 2489 C C . ASP B 1 149 ? -9.047 13.75 -8.062 1 88.62 149 ASP B C 1
ATOM 2491 O O . ASP B 1 149 ? -9.641 14.016 -7.016 1 88.62 149 ASP B O 1
ATOM 2495 N N . SER B 1 150 ? -7.902 14.266 -8.398 1 93.5 150 SER B N 1
ATOM 2496 C CA . SER B 1 150 ? -7.172 15.117 -7.465 1 93.5 150 SER B CA 1
ATOM 2497 C C . SER B 1 150 ? -7.68 16.547 -7.508 1 93.5 150 SER B C 1
ATOM 2499 O O . SER B 1 150 ? -8.461 16.906 -8.391 1 93.5 150 SER B O 1
ATOM 2501 N N . ARG B 1 151 ? -7.309 17.344 -6.473 1 96.19 151 ARG B N 1
ATOM 2502 C CA . ARG B 1 151 ? -7.578 18.781 -6.426 1 96.19 151 ARG B CA 1
ATOM 2503 C C . ARG B 1 151 ? -6.32 19.578 -6.746 1 96.19 151 ARG B C 1
ATOM 2505 O O . ARG B 1 151 ? -5.262 19.344 -6.152 1 96.19 151 ARG B O 1
ATOM 2512 N N . VAL B 1 152 ? -6.469 20.531 -7.652 1 94.44 152 VAL B N 1
ATOM 2513 C CA . VAL B 1 152 ? -5.324 21.375 -7.992 1 94.44 152 VAL B CA 1
ATOM 2514 C C . VAL B 1 152 ? -5.246 22.562 -7.039 1 94.44 152 VAL B C 1
ATOM 2516 O O . VAL B 1 152 ? -6.219 23.297 -6.879 1 94.44 152 VAL B O 1
ATOM 2519 N N . ILE B 1 153 ? -4.203 22.688 -6.395 1 92 153 ILE B N 1
ATOM 2520 C CA . ILE B 1 153 ? -3.986 23.828 -5.508 1 92 153 ILE B CA 1
ATOM 2521 C C . ILE B 1 153 ? -2.883 24.719 -6.074 1 92 153 ILE B C 1
ATOM 2523 O O . ILE B 1 153 ? -2.186 24.328 -7.016 1 92 153 ILE B O 1
ATOM 2527 N N . HIS B 1 154 ? -2.812 25.906 -5.473 1 88.5 154 HIS B N 1
ATOM 2528 C CA . HIS B 1 154 ? -1.728 26.797 -5.855 1 88.5 154 HIS B CA 1
ATOM 2529 C C . HIS B 1 154 ? -0.371 26.219 -5.484 1 88.5 154 HIS B C 1
ATOM 2531 O O . HIS B 1 154 ? -0.212 25.641 -4.402 1 88.5 154 HIS B O 1
ATOM 2537 N N . PRO B 1 155 ? 0.583 26.391 -6.461 1 87.25 155 PRO B N 1
ATOM 2538 C CA . PRO B 1 155 ? 1.917 25.875 -6.145 1 87.25 155 PRO B CA 1
ATOM 2539 C C . PRO B 1 155 ? 2.479 26.453 -4.844 1 87.25 155 PRO B C 1
ATOM 2541 O O . PRO B 1 155 ? 2.307 27.641 -4.562 1 87.25 155 PRO B O 1
ATOM 2544 N N . ILE B 1 156 ? 3.072 25.516 -4.113 1 83.69 156 ILE B N 1
ATOM 2545 C CA . ILE B 1 156 ? 3.623 25.906 -2.822 1 83.69 156 ILE B CA 1
ATOM 2546 C C . ILE B 1 156 ? 4.941 26.656 -3.031 1 83.69 156 ILE B C 1
ATOM 2548 O O . ILE B 1 156 ? 5.246 27.609 -2.307 1 83.69 156 ILE B O 1
ATOM 2552 N N . PHE B 1 157 ? 5.711 26.156 -4.043 1 79.56 157 PHE B N 1
ATOM 2553 C CA . PHE B 1 157 ? 6.93 26.875 -4.395 1 79.56 157 PHE B CA 1
ATOM 2554 C C . PHE B 1 157 ? 6.797 27.516 -5.77 1 79.56 157 PHE B C 1
ATOM 2556 O O . PHE B 1 157 ? 6.082 27 -6.637 1 79.56 157 PHE B O 1
#

Solvent-accessible surface area (backbone atoms only — not comparable to full-atom values): 17049 Å² total; per-residue (Å²): 137,77,74,76,73,71,70,74,57,27,34,34,39,28,27,38,60,67,69,27,34,47,58,56,59,72,45,34,83,78,48,67,87,37,50,64,37,35,35,29,46,89,39,73,70,41,48,61,76,43,64,91,52,56,69,45,71,47,56,77,64,24,62,98,24,64,68,32,34,53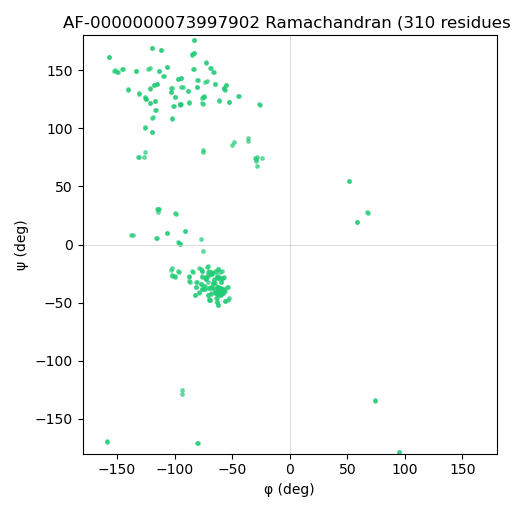,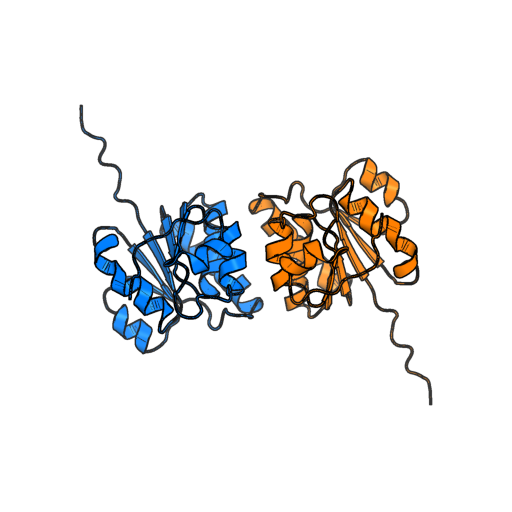52,33,31,54,49,30,64,56,45,42,80,72,64,57,41,45,32,38,37,28,38,28,48,44,65,31,53,30,44,45,55,46,24,61,73,70,67,22,47,32,38,33,40,52,64,73,86,49,56,86,54,82,47,69,52,52,50,44,42,61,68,60,30,76,41,38,30,28,47,40,73,66,37,29,72,81,36,76,89,44,44,76,45,79,59,89,118,138,76,77,75,74,72,71,74,58,27,35,33,39,29,26,38,63,68,70,27,33,47,57,56,59,72,44,34,84,78,48,67,86,36,49,63,38,34,36,28,48,89,38,72,69,42,49,62,78,43,64,91,51,55,70,47,70,45,57,77,64,24,63,98,25,63,67,31,34,53,53,34,32,52,48,32,63,57,44,44,79,73,66,56,40,46,32,38,36,27,37,30,48,42,64,32,52,30,43,44,56,45,24,62,74,70,68,22,46,32,39,34,41,53,64,70,89,48,54,84,54,82,46,69,53,52,49,44,43,59,67,60,30,76,41,38,31,27,47,41,72,67,37,30,72,79,36,74,90,43,45,75,45,78,57,90,121

InterPro domains:
  IPR013969 Oligosaccharide biosynthesis protein Alg14-like [PF08660] (65-152)
  IPR013969 Oligosaccharide biosynthesis protein Alg14-like [PTHR12154] (5-151)